Protein AF-A0A1S3QW51-F1 (afdb_monomer)

Mean predicted aligned error: 8.43 Å

Secondary structure (DSSP, 8-state):
--TTTS----B-S-HHHHHHHHHHHHHHHHHHHHHHHHHHHHHHH-HHHHHH-TTHHHHHHHHHHHHHHHHHHHHHHHHHHTTBSS-SSHHHHHHHHHHHHHHHHHHHHHHHHHHHHHHHHHH-TT-TTHHHHTHHHHHHHHHHHHHHHHHHHTS--GGGS---HHHHHHHHHHHHHHHHHHHHHHHHHHHHHHHHHHHS-GGGHHHHHHHHHHHHHHHHHHHHHHHHHHHHHHHHHHHHHHHHHHHHHHHHHHHHT-

Solvent-accessible surface area (backbone atoms only — not comparable to full-atom values): 13856 Å² total; per-residue (Å²): 120,72,69,67,69,76,64,71,80,47,55,42,90,52,49,72,61,34,41,50,51,21,51,53,35,52,52,48,40,68,57,47,49,62,54,43,50,52,54,50,47,41,58,75,75,33,64,66,54,58,75,72,39,85,61,42,65,48,54,49,53,30,42,53,33,50,52,56,33,49,70,41,31,62,59,52,23,52,25,22,69,72,35,23,72,52,54,86,53,51,67,59,31,43,50,46,53,43,35,48,50,43,23,54,48,45,41,46,51,35,54,37,51,54,40,47,43,54,30,36,44,69,74,38,70,90,48,63,49,64,60,53,80,39,40,70,59,52,54,50,49,51,51,66,51,44,54,67,65,36,53,55,59,53,60,36,47,64,87,66,30,63,82,52,76,68,44,56,51,51,40,52,52,51,52,50,51,60,49,51,55,40,49,54,50,36,49,52,34,34,54,53,45,48,55,51,54,75,73,54,71,83,88,66,46,67,71,51,48,52,53,42,53,51,39,45,50,52,41,51,52,49,47,67,68,46,47,60,57,51,51,53,49,53,52,53,50,54,51,54,53,51,53,50,51,53,51,51,54,53,51,53,50,56,65,72,77,105

Radius of gyration: 22.28 Å; Cα contacts (8 Å, |Δi|>4): 205; chains: 1; bounding box: 68×42×61 Å

Nearest PDB structures (foldseek):
  8jhn-assembly1_D  TM=8.154E-01  e=6.569E-07  Homo sapiens
  8j24-assembly1_D  TM=8.718E-01  e=1.233E-05  Homo sapiens
  8xzi-assembly1_R  TM=8.141E-01  e=9.406E-06  Homo sapiens
  6li1-assembly1_A  TM=7.208E-01  e=1.681E-02  Homo sapiens
  7vvj-assembly1_R  TM=5.528E-01  e=1.226E-02  Homo sapiens

Foldseek 3Di:
DVVVLVPPPQFAPPLVVLLVVLVVLVVCLVPVVVVLVVLVCCVPPPVVVPVPDLLVLLVNQLSVLSVLLSVLSNVSSVCSNVRGNADPPLVSRLSNQLSVQLNLQSNLLSLLLVLVLLLCVQQPVVPNCVSSVCVVVSNVVSCVVSNVLSVLLSVADSSSHDDDPVSVVSVLVSLCCSQVVSLVSLVVSLVSLVVSLVPDDDDPNPVSVVSNVSSVVSNVVSCVPRVVVNVVVVVVVVVVVVVVVVVVVVVVVVVVVD

pLDDT: mean 82.44, std 12.56, range [31.53, 96.5]

Structure (mmCIF, N/CA/C/O backbone):
data_AF-A0A1S3QW51-F1
#
_entry.id   AF-A0A1S3QW51-F1
#
loop_
_atom_site.group_PDB
_atom_site.id
_atom_site.type_symbol
_atom_site.label_atom_id
_atom_site.label_alt_id
_atom_site.label_comp_id
_atom_site.label_asym_id
_atom_site.label_entity_id
_atom_site.label_seq_id
_atom_site.pdbx_PDB_ins_code
_atom_site.Cartn_x
_atom_site.Cartn_y
_atom_site.Cartn_z
_atom_site.occupancy
_atom_site.B_iso_or_equiv
_atom_site.auth_seq_id
_atom_site.auth_comp_id
_atom_site.auth_asym_id
_atom_site.auth_atom_id
_atom_site.pdbx_PDB_model_num
ATOM 1 N N . MET A 1 1 ? 27.669 8.645 -21.386 1.00 39.50 1 MET A N 1
ATOM 2 C CA . MET A 1 1 ? 26.556 8.603 -20.408 1.00 39.50 1 MET A CA 1
ATOM 3 C C . MET A 1 1 ? 25.194 8.863 -21.060 1.00 39.50 1 MET A C 1
ATOM 5 O O . MET A 1 1 ? 24.226 8.280 -20.600 1.00 39.50 1 MET A O 1
ATOM 9 N N . GLU A 1 2 ? 25.096 9.651 -22.143 1.00 32.53 2 GLU A N 1
ATOM 10 C CA . GLU A 1 2 ? 23.866 9.732 -22.965 1.00 32.53 2 GLU A CA 1
ATOM 11 C C . GLU A 1 2 ? 23.660 8.529 -23.910 1.00 32.53 2 GLU A C 1
ATOM 13 O O . GLU A 1 2 ? 22.517 8.179 -24.190 1.00 32.53 2 GLU A O 1
ATOM 18 N N . GLU A 1 3 ? 24.724 7.840 -24.346 1.00 31.53 3 GLU A N 1
ATOM 19 C CA . GLU A 1 3 ? 24.602 6.664 -25.235 1.00 31.53 3 GLU A CA 1
ATOM 20 C C . GLU A 1 3 ? 24.039 5.404 -24.548 1.00 31.53 3 GLU A C 1
ATOM 22 O O . GLU A 1 3 ? 23.284 4.667 -25.178 1.00 31.53 3 GLU A O 1
ATOM 27 N N . ASP A 1 4 ? 24.295 5.184 -23.252 1.00 40.66 4 ASP A N 1
ATOM 28 C CA . ASP A 1 4 ? 23.730 4.033 -22.519 1.00 40.66 4 ASP A CA 1
ATOM 29 C C . ASP A 1 4 ? 22.236 4.202 -22.194 1.00 40.66 4 ASP A C 1
ATOM 31 O O . ASP A 1 4 ? 21.522 3.221 -21.994 1.00 40.66 4 ASP A O 1
ATOM 35 N N . LEU A 1 5 ? 21.729 5.442 -22.167 1.00 46.53 5 LEU A N 1
ATOM 36 C CA . LEU A 1 5 ? 20.320 5.721 -21.867 1.00 46.53 5 LEU A CA 1
ATOM 37 C C . LEU A 1 5 ? 19.408 5.586 -23.100 1.00 46.53 5 LEU A C 1
ATOM 39 O O . LEU A 1 5 ? 18.192 5.470 -22.950 1.00 46.53 5 LEU A O 1
ATOM 43 N N . LEU A 1 6 ? 19.984 5.606 -24.310 1.00 43.19 6 LEU A N 1
ATOM 44 C CA . LEU A 1 6 ? 19.258 5.446 -25.575 1.00 43.19 6 LEU A CA 1
ATOM 45 C C . LEU A 1 6 ? 19.096 3.967 -25.983 1.00 43.19 6 LEU A C 1
ATOM 47 O O . LEU A 1 6 ? 18.377 3.681 -26.938 1.00 43.19 6 LEU A O 1
ATOM 51 N N . ASN A 1 7 ? 19.735 3.035 -25.263 1.00 47.06 7 ASN A N 1
ATOM 52 C CA . ASN A 1 7 ? 19.804 1.615 -25.620 1.00 47.06 7 ASN A CA 1
ATOM 53 C C . ASN A 1 7 ? 19.248 0.659 -24.537 1.00 47.06 7 ASN A C 1
ATOM 55 O O . ASN A 1 7 ? 19.510 -0.543 -24.594 1.00 47.06 7 ASN A O 1
ATOM 59 N N . ASP A 1 8 ? 18.481 1.155 -23.550 1.00 64.75 8 ASP A N 1
ATOM 60 C CA . ASP A 1 8 ? 17.791 0.276 -22.588 1.00 64.75 8 ASP A CA 1
ATOM 61 C C . ASP A 1 8 ? 16.645 -0.469 -23.294 1.00 64.75 8 ASP A C 1
ATOM 63 O O . ASP A 1 8 ? 15.561 0.061 -23.532 1.00 64.75 8 ASP A O 1
ATOM 67 N N . ASN A 1 9 ? 16.926 -1.723 -23.640 1.00 66.75 9 ASN A N 1
ATOM 68 C CA . ASN A 1 9 ? 16.023 -2.701 -24.245 1.00 66.75 9 ASN A CA 1
ATOM 69 C C . ASN A 1 9 ? 14.865 -3.104 -23.306 1.00 66.75 9 ASN A C 1
ATOM 71 O O . ASN A 1 9 ? 13.939 -3.797 -23.708 1.00 66.75 9 ASN A O 1
ATOM 75 N N . CYS A 1 10 ? 14.876 -2.685 -22.035 1.00 74.69 10 CYS A N 1
ATOM 76 C CA . CYS A 1 10 ? 13.844 -3.050 -21.058 1.00 74.69 10 CYS A CA 1
ATOM 77 C C . CYS A 1 10 ? 13.753 -4.555 -20.770 1.00 74.69 10 CYS A C 1
ATOM 79 O O . CYS A 1 10 ? 12.792 -5.026 -20.152 1.00 74.69 10 CYS A O 1
ATOM 81 N N . THR A 1 11 ? 14.814 -5.279 -21.119 1.00 79.50 11 THR A N 1
ATOM 82 C CA . THR A 1 11 ? 15.024 -6.693 -20.827 1.00 79.50 11 THR A CA 1
ATOM 83 C C . THR A 1 11 ? 15.630 -6.907 -19.447 1.00 79.50 11 THR A C 1
ATOM 85 O O . THR A 1 11 ? 16.369 -6.082 -18.912 1.00 79.50 11 THR A O 1
ATOM 88 N N . ALA A 1 12 ? 15.309 -8.031 -18.827 1.00 78.94 12 ALA A N 1
ATOM 89 C CA . ALA A 1 12 ? 15.785 -8.423 -17.513 1.00 78.94 12 ALA A CA 1
ATOM 90 C C . ALA A 1 12 ? 17.252 -8.889 -17.558 1.00 78.94 12 ALA A C 1
ATOM 92 O O . ALA A 1 12 ? 17.533 -10.037 -17.887 1.00 78.94 12 ALA A O 1
ATOM 93 N N . ASP A 1 13 ? 18.182 -8.033 -17.125 1.00 79.31 13 ASP A N 1
ATOM 94 C CA . ASP A 1 13 ? 19.622 -8.361 -17.079 1.00 79.31 13 ASP A CA 1
ATOM 95 C C . ASP A 1 13 ? 19.944 -9.490 -16.083 1.00 79.31 13 ASP A C 1
ATOM 97 O O . ASP A 1 13 ? 20.969 -10.158 -16.185 1.00 79.31 13 ASP A O 1
ATOM 101 N N . ASN A 1 14 ? 19.062 -9.717 -15.101 1.00 85.69 14 ASN A N 1
ATOM 102 C CA . ASN A 1 14 ? 19.222 -10.732 -14.063 1.00 85.69 14 ASN A CA 1
ATOM 103 C C . ASN A 1 14 ? 18.017 -11.682 -14.039 1.00 85.69 14 ASN A C 1
ATOM 105 O O . ASN A 1 14 ? 17.148 -11.606 -13.168 1.00 85.69 14 ASN A O 1
ATOM 109 N N . LEU A 1 15 ? 17.953 -12.577 -15.025 1.00 86.94 15 LEU A N 1
ATOM 110 C CA . LEU A 1 15 ? 16.837 -13.510 -15.205 1.00 86.94 15 LEU A CA 1
ATOM 111 C C . LEU A 1 15 ? 16.486 -14.338 -13.945 1.00 86.94 15 LEU A C 1
ATOM 113 O O . LEU A 1 15 ? 15.292 -14.471 -13.657 1.00 86.94 15 LEU A O 1
ATOM 117 N N . PRO A 1 16 ? 17.445 -14.840 -13.134 1.00 91.62 16 PRO A N 1
ATOM 118 C CA . PRO A 1 16 ? 17.123 -15.523 -11.877 1.00 91.62 16 PRO A CA 1
ATOM 119 C C . PRO A 1 16 ? 16.345 -14.647 -10.884 1.00 91.62 16 PRO A C 1
ATOM 121 O O . PRO A 1 16 ? 15.401 -15.122 -10.253 1.00 91.62 16 PRO A O 1
ATOM 124 N N . LEU A 1 17 ? 16.693 -13.360 -10.774 1.00 90.44 17 LEU A N 1
ATOM 125 C CA . LEU A 1 17 ? 15.997 -12.410 -9.903 1.00 90.44 17 LEU A CA 1
ATOM 126 C C . LEU A 1 17 ? 14.557 -12.162 -10.373 1.00 90.44 17 LEU A C 1
ATOM 128 O O . LEU A 1 17 ? 13.628 -12.185 -9.567 1.00 90.44 17 LEU A O 1
ATOM 132 N N . TYR A 1 18 ? 14.356 -11.963 -11.676 1.00 89.38 18 TYR A N 1
ATOM 133 C CA . TYR A 1 18 ? 13.019 -11.754 -12.242 1.00 89.38 18 TYR A CA 1
ATOM 134 C C . TYR A 1 18 ? 12.162 -13.023 -12.178 1.00 89.38 18 TYR A C 1
ATOM 136 O O . TYR A 1 18 ? 10.971 -12.944 -11.886 1.00 89.38 18 TYR A O 1
ATOM 144 N N . THR A 1 19 ? 12.770 -14.202 -12.324 1.00 92.12 19 THR A N 1
ATOM 145 C CA . THR A 1 19 ? 12.095 -15.491 -12.103 1.00 92.12 19 THR A CA 1
ATOM 146 C C . THR A 1 19 ? 11.660 -15.649 -10.643 1.00 92.12 19 THR A C 1
ATOM 148 O O . THR A 1 19 ? 10.548 -16.110 -10.366 1.00 92.12 19 THR A O 1
ATOM 151 N N . PHE A 1 20 ? 12.493 -15.215 -9.690 1.00 93.50 20 PHE A N 1
ATOM 152 C CA . PHE A 1 20 ? 12.118 -15.157 -8.278 1.00 93.50 20 PHE A CA 1
ATOM 153 C C . PHE A 1 20 ? 10.937 -14.200 -8.046 1.00 93.50 20 PHE A C 1
ATOM 155 O O . PHE A 1 20 ? 9.960 -14.592 -7.409 1.00 93.50 20 PHE A O 1
ATOM 162 N N . TYR A 1 21 ? 10.960 -12.990 -8.617 1.00 91.19 21 TYR A N 1
ATOM 163 C CA . TYR A 1 21 ? 9.832 -12.054 -8.523 1.00 91.19 21 TYR A CA 1
ATOM 164 C C . TYR A 1 21 ? 8.545 -12.608 -9.141 1.00 91.19 21 TYR A C 1
ATOM 166 O O . TYR A 1 21 ? 7.485 -12.495 -8.527 1.00 91.19 21 TYR A O 1
ATOM 174 N N . ALA A 1 22 ? 8.627 -13.260 -10.303 1.00 94.31 22 ALA A N 1
ATOM 175 C CA . ALA A 1 22 ? 7.483 -13.921 -10.925 1.00 94.31 22 ALA A CA 1
ATOM 176 C C . ALA A 1 22 ? 6.902 -15.010 -10.013 1.00 94.31 22 ALA A C 1
ATOM 178 O O . ALA A 1 22 ? 5.690 -15.074 -9.815 1.00 94.31 22 ALA A O 1
ATOM 179 N N . SER A 1 23 ? 7.769 -15.820 -9.401 1.00 95.31 23 SER A N 1
ATOM 180 C CA . SER A 1 23 ? 7.368 -16.872 -8.461 1.00 95.31 23 SER A CA 1
ATOM 181 C C . SER A 1 23 ? 6.632 -16.291 -7.251 1.00 95.31 23 SER A C 1
ATOM 183 O O . SER A 1 23 ? 5.570 -16.789 -6.878 1.00 95.31 23 SER A O 1
ATOM 185 N N . VAL A 1 24 ? 7.144 -15.198 -6.674 1.00 94.44 24 VAL A N 1
ATOM 186 C CA . VAL A 1 24 ? 6.484 -14.484 -5.570 1.00 94.44 24 VAL A CA 1
ATOM 187 C C . VAL A 1 24 ? 5.112 -13.955 -5.996 1.00 94.44 24 VAL A C 1
ATOM 189 O O . VAL A 1 24 ? 4.142 -14.171 -5.275 1.00 94.44 24 VAL A O 1
ATOM 192 N N . MET A 1 25 ? 4.997 -13.337 -7.176 1.00 94.44 25 MET A N 1
ATOM 193 C CA . MET A 1 25 ? 3.719 -12.823 -7.689 1.00 94.44 25 MET A CA 1
ATOM 194 C C . MET A 1 25 ? 2.687 -13.930 -7.943 1.00 94.44 25 MET A C 1
ATOM 196 O O . MET A 1 25 ? 1.503 -13.735 -7.678 1.00 94.44 25 MET A O 1
ATOM 200 N N . ILE A 1 26 ? 3.114 -15.102 -8.425 1.00 96.38 26 ILE A N 1
ATOM 201 C CA . ILE A 1 26 ? 2.234 -16.267 -8.617 1.00 96.38 26 ILE A CA 1
ATOM 202 C C . ILE A 1 26 ? 1.735 -16.791 -7.264 1.00 96.38 26 ILE A C 1
ATOM 204 O O . ILE A 1 26 ? 0.543 -17.063 -7.100 1.00 96.38 26 ILE A O 1
ATOM 208 N N . VAL A 1 27 ? 2.622 -16.906 -6.272 1.00 96.38 27 VAL A N 1
ATOM 209 C CA . VAL A 1 27 ? 2.245 -17.314 -4.909 1.00 96.38 27 VAL A CA 1
ATOM 210 C C . VAL A 1 27 ? 1.286 -16.297 -4.286 1.00 96.38 27 VAL A C 1
ATOM 212 O O . VAL A 1 27 ? 0.254 -16.680 -3.741 1.00 96.38 27 VAL A O 1
ATOM 215 N N . GLU A 1 28 ? 1.568 -15.002 -4.416 1.00 94.12 28 GLU A N 1
ATOM 216 C CA . GLU A 1 28 ? 0.681 -13.940 -3.941 1.00 94.12 28 GLU A CA 1
ATOM 217 C C . GLU A 1 28 ? -0.697 -14.034 -4.601 1.00 94.12 28 GLU A C 1
ATOM 219 O O . GLU A 1 28 ? -1.705 -14.075 -3.901 1.00 94.12 28 GLU A O 1
ATOM 224 N N . PHE A 1 29 ? -0.755 -14.165 -5.927 1.00 96.19 29 PHE A N 1
ATOM 225 C CA . PHE A 1 29 ? -2.005 -14.320 -6.666 1.00 96.19 29 PHE A CA 1
ATOM 226 C C . PHE A 1 29 ? -2.820 -15.529 -6.182 1.00 96.19 29 PHE A C 1
ATOM 228 O O . PHE A 1 29 ? -4.001 -15.398 -5.854 1.00 96.19 29 PHE A O 1
ATOM 235 N N . THR A 1 30 ? -2.186 -16.700 -6.089 1.00 96.00 30 THR A N 1
ATOM 236 C CA . THR A 1 30 ? -2.855 -17.955 -5.702 1.00 96.00 30 THR A CA 1
ATOM 237 C C . THR A 1 30 ? -3.392 -17.929 -4.271 1.00 96.00 30 THR A C 1
ATOM 239 O O . THR A 1 30 ? -4.454 -18.495 -4.016 1.00 96.00 30 THR A O 1
ATOM 242 N N . LEU A 1 31 ? -2.712 -17.249 -3.344 1.00 95.81 31 LEU A N 1
ATOM 243 C CA . LEU A 1 31 ? -3.149 -17.131 -1.951 1.00 95.81 31 LEU A CA 1
ATOM 244 C C . LEU A 1 31 ? -4.153 -15.992 -1.743 1.00 95.81 31 LEU A C 1
ATOM 246 O O . LEU A 1 31 ? -5.149 -16.155 -1.034 1.00 95.81 31 LEU A O 1
ATOM 250 N N . ALA A 1 32 ? -3.911 -14.831 -2.346 1.00 95.44 32 ALA A N 1
ATOM 251 C CA . ALA A 1 32 ? -4.669 -13.620 -2.065 1.00 95.44 32 ALA A CA 1
ATOM 252 C C . ALA A 1 32 ? -6.001 -13.553 -2.819 1.00 95.44 32 ALA A C 1
ATOM 254 O O . ALA A 1 32 ? -6.948 -12.969 -2.287 1.00 95.44 32 ALA A O 1
ATOM 255 N N . VAL A 1 33 ? -6.123 -14.163 -4.005 1.00 96.31 33 VAL A N 1
ATOM 256 C CA . VAL A 1 33 ? -7.394 -14.190 -4.752 1.00 96.31 33 VAL A CA 1
ATOM 257 C C . VAL A 1 33 ? -8.491 -14.921 -3.969 1.00 96.31 33 VAL A C 1
ATOM 259 O O . VAL A 1 33 ? -9.531 -14.303 -3.726 1.00 96.31 33 VAL A O 1
ATOM 262 N N . PRO A 1 34 ? -8.300 -16.167 -3.486 1.00 96.50 34 PRO A N 1
ATOM 263 C CA . PRO A 1 34 ? -9.321 -16.848 -2.690 1.00 96.50 34 PRO A CA 1
ATOM 264 C C . PRO A 1 34 ? -9.698 -16.081 -1.420 1.00 96.50 34 PRO A C 1
ATOM 266 O O . PRO A 1 34 ? -10.878 -16.007 -1.074 1.00 96.50 34 PRO A O 1
ATOM 269 N N . LEU A 1 35 ? -8.717 -15.477 -0.739 1.00 95.00 35 LEU A N 1
ATOM 270 C CA . LEU A 1 35 ? -8.943 -14.706 0.486 1.00 95.00 35 LEU A CA 1
ATOM 271 C C . LEU A 1 35 ? -9.789 -13.455 0.219 1.00 95.00 35 LEU A C 1
ATOM 273 O O . LEU A 1 35 ? -10.821 -13.262 0.865 1.00 95.00 35 LEU A O 1
ATOM 277 N N . ASN A 1 36 ? -9.400 -12.635 -0.758 1.00 95.00 36 ASN A N 1
ATOM 278 C CA . ASN A 1 36 ? -10.116 -11.404 -1.090 1.00 95.00 36 ASN A CA 1
ATOM 279 C C . ASN A 1 36 ? -11.504 -11.683 -1.678 1.00 95.00 36 ASN A C 1
ATOM 281 O O . ASN A 1 36 ? -12.471 -11.028 -1.287 1.00 95.00 36 ASN A O 1
ATOM 285 N N . LEU A 1 37 ? -11.644 -12.701 -2.536 1.00 95.12 37 LEU A N 1
ATOM 286 C CA . LEU A 1 37 ? -12.948 -13.118 -3.057 1.00 95.12 37 LEU A CA 1
ATOM 287 C C . LEU A 1 37 ? -13.869 -13.645 -1.954 1.00 95.12 37 LEU A C 1
ATOM 289 O O . LEU A 1 37 ? -15.059 -13.345 -1.968 1.00 95.12 37 LEU A O 1
ATOM 293 N N . SER A 1 38 ? -13.337 -14.370 -0.966 1.00 93.94 38 SER A N 1
ATOM 294 C CA . SER A 1 38 ? -14.127 -14.835 0.182 1.00 93.94 38 SER A CA 1
ATOM 295 C C . SER A 1 38 ? -14.682 -13.665 0.997 1.00 93.94 38 SER A C 1
ATOM 297 O O . SER A 1 38 ? -15.845 -13.679 1.402 1.00 93.94 38 SER A O 1
ATOM 299 N N . VAL A 1 39 ? -13.878 -12.622 1.221 1.00 92.38 39 VAL A N 1
ATOM 300 C CA . VAL A 1 39 ? -14.335 -11.415 1.924 1.00 92.38 39 VAL A CA 1
ATOM 301 C C . VAL A 1 39 ? -15.345 -10.638 1.074 1.00 92.38 39 VAL A C 1
ATOM 303 O O . VAL A 1 39 ? -16.384 -10.228 1.594 1.00 92.38 39 VAL A O 1
ATOM 306 N N . LEU A 1 40 ? -15.101 -10.490 -0.231 1.00 92.88 40 LEU A N 1
ATOM 307 C CA . LEU A 1 40 ? -16.043 -9.859 -1.157 1.00 92.88 40 LEU A CA 1
ATOM 308 C C . LEU A 1 40 ? -17.388 -10.601 -1.192 1.00 92.88 40 LEU A C 1
ATOM 310 O O . LEU A 1 40 ? -18.443 -9.971 -1.134 1.00 92.88 40 LEU A O 1
ATOM 314 N N . TYR A 1 41 ? -17.364 -11.934 -1.209 1.00 92.25 41 TYR A N 1
ATOM 315 C CA . TYR A 1 41 ? -18.558 -12.772 -1.143 1.00 92.25 41 TYR A CA 1
ATOM 316 C C . TYR A 1 41 ? -19.383 -12.479 0.119 1.00 92.25 41 TYR A C 1
ATOM 318 O O . TYR A 1 41 ? -20.602 -12.331 0.043 1.00 92.25 41 TYR A O 1
ATOM 326 N N . LEU A 1 42 ? -18.738 -12.315 1.281 1.00 90.69 42 LEU A N 1
ATOM 327 C CA . LEU A 1 42 ? -19.436 -11.929 2.512 1.00 90.69 42 LEU A CA 1
ATOM 328 C C . LEU A 1 42 ? -20.093 -10.549 2.399 1.00 90.69 42 LEU A C 1
ATOM 330 O O . LEU A 1 42 ? -21.200 -10.372 2.902 1.00 90.69 42 LEU A O 1
ATOM 334 N N . PHE A 1 43 ? -19.458 -9.588 1.727 1.00 88.69 43 PHE A N 1
ATOM 335 C CA . PHE A 1 43 ? -20.068 -8.282 1.484 1.00 88.69 43 PHE A CA 1
ATOM 336 C C . PHE A 1 43 ? -21.269 -8.361 0.538 1.00 88.69 43 PHE A C 1
ATOM 338 O O . PHE A 1 43 ? -22.292 -7.741 0.813 1.00 88.69 43 PHE A O 1
ATOM 345 N N . ILE A 1 44 ? -21.174 -9.111 -0.557 1.00 87.81 44 ILE A N 1
ATOM 346 C CA . ILE A 1 44 ? -22.243 -9.169 -1.564 1.00 87.81 44 ILE A CA 1
ATOM 347 C C . ILE A 1 44 ? -23.440 -9.977 -1.048 1.00 87.81 44 ILE A C 1
ATOM 349 O O . ILE A 1 44 ? -24.580 -9.529 -1.149 1.00 87.81 44 ILE A O 1
ATOM 353 N N . PHE A 1 45 ? -23.192 -11.151 -0.462 1.00 86.62 45 PHE A N 1
ATOM 354 C CA . PHE A 1 45 ? -24.245 -12.125 -0.162 1.00 86.62 45 PHE A CA 1
ATOM 355 C C . PHE A 1 45 ? -24.707 -12.128 1.298 1.00 86.62 45 PHE A C 1
ATOM 357 O O . PHE A 1 45 ? -25.790 -12.630 1.591 1.00 86.62 45 PHE A O 1
ATOM 364 N N . LYS A 1 46 ? -23.942 -11.551 2.237 1.00 84.00 46 LYS A N 1
ATOM 365 C CA . LYS A 1 46 ? -24.382 -11.388 3.632 1.00 84.00 46 LYS A CA 1
ATOM 366 C C . LYS A 1 46 ? -24.589 -9.916 3.965 1.00 84.00 46 LYS A C 1
ATOM 368 O O . LYS A 1 46 ? -23.745 -9.282 4.585 1.00 84.00 46 LYS A O 1
ATOM 373 N N . LEU A 1 47 ? -25.772 -9.386 3.652 1.00 70.75 47 LEU A N 1
ATOM 374 C CA . LEU A 1 47 ? -26.169 -8.006 3.989 1.00 70.75 47 LEU A CA 1
ATOM 375 C C . LEU A 1 47 ? -26.094 -7.694 5.497 1.00 70.75 47 LEU A C 1
ATOM 377 O O . LEU A 1 47 ? -25.843 -6.556 5.894 1.00 70.75 47 LEU A O 1
ATOM 381 N N . GLU A 1 48 ? -26.247 -8.701 6.359 1.00 72.69 48 GLU A N 1
ATOM 382 C CA . GLU A 1 48 ? -26.011 -8.564 7.802 1.00 72.69 48 GLU A CA 1
ATOM 383 C C . GLU A 1 48 ? -24.563 -8.201 8.134 1.00 72.69 48 GLU A C 1
ATOM 385 O O . GLU A 1 48 ? -24.308 -7.522 9.132 1.00 72.69 48 GLU A O 1
ATOM 390 N N . PHE A 1 49 ? -23.610 -8.613 7.290 1.00 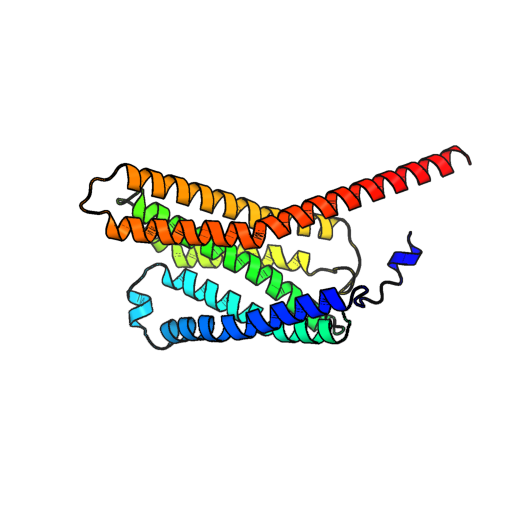70.62 49 PHE A N 1
ATOM 391 C CA . PHE A 1 49 ? -22.212 -8.249 7.440 1.00 70.62 49 PHE A CA 1
ATOM 392 C C . PHE A 1 49 ? -22.084 -6.733 7.435 1.00 70.62 49 PHE A C 1
ATOM 394 O O . PHE A 1 49 ? -21.559 -6.222 8.419 1.00 70.62 49 PHE A O 1
ATOM 401 N N . TRP A 1 50 ? -22.662 -6.038 6.440 1.00 72.06 50 TRP A N 1
ATOM 402 C CA . TRP A 1 50 ? -22.673 -4.571 6.324 1.00 72.06 50 TRP A CA 1
ATOM 403 C C . TRP A 1 50 ? -23.195 -3.877 7.582 1.00 72.06 50 TRP A C 1
ATOM 405 O O . TRP A 1 50 ? -22.578 -2.919 8.042 1.00 72.06 50 TRP A O 1
ATOM 415 N N . LYS A 1 51 ? -24.277 -4.394 8.176 1.00 62.75 51 LYS A N 1
ATOM 416 C CA . LYS A 1 51 ? -24.913 -3.809 9.368 1.00 62.75 51 LYS A CA 1
ATOM 417 C C . LYS A 1 51 ? -24.129 -4.040 10.666 1.00 62.75 51 LYS A C 1
ATOM 419 O O . LYS A 1 51 ? -24.308 -3.295 11.623 1.00 62.75 51 LYS A O 1
ATOM 424 N N . ARG A 1 52 ? -23.266 -5.061 10.723 1.00 62.47 52 ARG A N 1
ATOM 425 C CA . ARG A 1 52 ? -22.605 -5.503 11.964 1.00 62.47 52 ARG A CA 1
ATOM 426 C C . ARG A 1 52 ? -21.412 -4.647 12.384 1.00 62.47 52 ARG A C 1
ATOM 428 O O . ARG A 1 52 ? -21.085 -4.607 13.569 1.00 62.47 52 ARG A O 1
ATOM 435 N N . ASN A 1 53 ? -20.706 -4.031 11.440 1.00 67.25 53 ASN A N 1
ATOM 436 C CA . ASN A 1 53 ? -19.477 -3.299 11.734 1.00 67.25 53 ASN A CA 1
ATOM 437 C C . ASN A 1 53 ? -19.409 -2.024 10.901 1.00 67.25 53 ASN A C 1
ATOM 439 O O . ASN A 1 53 ? -19.527 -2.025 9.685 1.00 67.25 53 ASN A O 1
ATOM 443 N N . SER A 1 54 ? -19.162 -0.913 11.557 1.00 65.06 54 SER A N 1
ATOM 444 C CA . SER A 1 54 ? -19.137 0.393 10.915 1.00 65.06 54 SER A CA 1
ATOM 445 C C . SER A 1 54 ? -17.897 0.617 10.025 1.00 65.06 54 SER A C 1
ATOM 447 O O . SER A 1 54 ? -17.923 1.473 9.148 1.00 65.06 54 SER A O 1
ATOM 449 N N . ASN A 1 55 ? -16.854 -0.218 10.152 1.00 75.31 55 ASN A N 1
ATOM 450 C CA . ASN A 1 55 ? -15.641 -0.180 9.308 1.00 75.31 55 ASN A CA 1
ATOM 451 C C . ASN A 1 55 ? -15.767 -0.943 7.984 1.00 75.31 55 ASN A C 1
ATOM 453 O O . ASN A 1 55 ? -14.809 -1.025 7.216 1.00 75.31 55 ASN A O 1
ATOM 457 N N . ASN A 1 56 ? -16.934 -1.519 7.719 1.00 83.25 56 ASN A N 1
ATOM 458 C CA . ASN A 1 56 ? -17.181 -2.345 6.548 1.00 83.25 56 ASN A CA 1
ATOM 459 C C . ASN A 1 56 ? -16.984 -1.607 5.226 1.00 83.25 56 ASN A C 1
ATOM 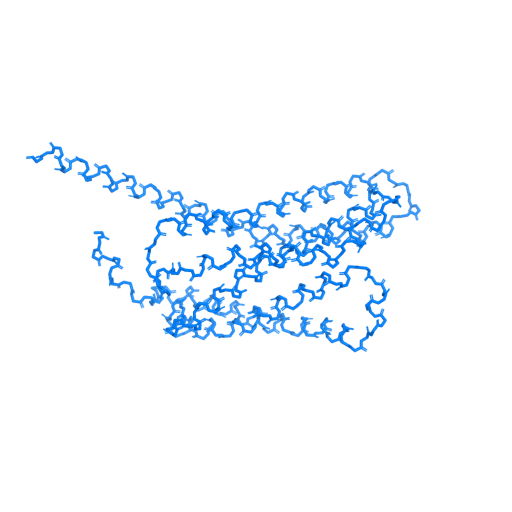461 O O . ASN A 1 56 ? -16.486 -2.212 4.285 1.00 83.25 56 ASN A O 1
ATOM 465 N N . LEU A 1 57 ? -17.291 -0.307 5.166 1.00 87.19 57 LEU A N 1
ATOM 466 C CA . LEU A 1 57 ? -17.060 0.488 3.960 1.00 87.19 57 LEU A CA 1
ATOM 467 C C . LEU A 1 57 ? -15.564 0.580 3.622 1.00 87.19 57 LEU A C 1
ATOM 469 O O . LEU A 1 57 ? -15.180 0.392 2.472 1.00 87.19 57 LEU A O 1
ATOM 473 N N . PHE A 1 58 ? -14.708 0.825 4.618 1.00 88.75 58 PHE A N 1
ATOM 474 C CA . PHE A 1 58 ? -13.258 0.897 4.408 1.00 88.75 58 PHE A CA 1
ATOM 475 C C . PHE A 1 58 ? -12.668 -0.467 4.050 1.00 88.75 58 PHE A C 1
ATOM 477 O O . PHE A 1 58 ? -11.826 -0.554 3.166 1.00 88.75 58 PHE A O 1
ATOM 484 N N . LEU A 1 59 ? -13.148 -1.535 4.695 1.00 89.75 59 LEU A N 1
ATOM 485 C CA . LEU A 1 59 ? -12.753 -2.907 4.369 1.00 89.75 59 LEU A CA 1
ATOM 486 C C . LEU A 1 59 ? -13.190 -3.314 2.957 1.00 89.75 59 LEU A C 1
ATOM 488 O O . LEU A 1 59 ? -12.439 -3.985 2.263 1.00 89.75 59 LEU A O 1
ATOM 492 N N . PHE A 1 60 ? -14.373 -2.891 2.513 1.00 90.75 60 PHE A N 1
ATOM 493 C CA . PHE A 1 60 ? -14.839 -3.138 1.152 1.00 90.75 60 PHE A CA 1
ATOM 494 C C . PHE A 1 60 ? -13.959 -2.425 0.118 1.00 90.75 60 PHE A C 1
ATOM 496 O O . PHE A 1 60 ? -13.531 -3.047 -0.849 1.00 90.75 60 PHE A O 1
ATOM 503 N N . ASN A 1 61 ? -13.640 -1.144 0.339 1.00 91.75 61 ASN A N 1
ATOM 504 C CA . ASN A 1 61 ? -12.747 -0.405 -0.558 1.00 91.75 61 ASN A CA 1
ATOM 505 C C . ASN A 1 61 ? -11.324 -0.988 -0.576 1.00 91.75 61 ASN A C 1
ATOM 507 O O . ASN A 1 61 ? -10.704 -1.018 -1.634 1.00 91.75 61 ASN A O 1
ATOM 511 N N . LEU A 1 62 ? -10.832 -1.481 0.567 1.00 92.19 62 LEU A N 1
ATOM 512 C CA . LEU A 1 62 ? -9.561 -2.200 0.665 1.00 92.19 62 LEU A CA 1
ATOM 513 C C . LEU A 1 62 ? -9.569 -3.467 -0.207 1.00 92.19 62 LEU A C 1
ATOM 515 O O . LEU A 1 62 ? -8.713 -3.614 -1.069 1.00 92.19 62 LEU A O 1
ATOM 519 N N . VAL A 1 63 ? -10.584 -4.326 -0.058 1.00 94.31 63 VAL A N 1
ATOM 520 C CA . VAL A 1 63 ? -10.723 -5.556 -0.862 1.00 94.31 63 VAL A CA 1
ATOM 521 C C . VAL A 1 63 ? -10.856 -5.245 -2.353 1.00 94.31 63 VAL A C 1
ATOM 523 O O . VAL A 1 63 ? -10.277 -5.940 -3.183 1.00 94.31 63 VAL A O 1
ATOM 526 N N . LEU A 1 64 ? -11.598 -4.194 -2.713 1.00 92.31 64 LEU A N 1
ATOM 527 C CA . LEU A 1 64 ? -11.719 -3.769 -4.105 1.00 92.31 64 LEU A CA 1
ATOM 528 C C . LEU A 1 64 ? -10.364 -3.328 -4.674 1.00 92.31 64 LEU A C 1
ATOM 530 O O . LEU A 1 64 ? -10.010 -3.741 -5.776 1.00 92.31 64 LEU A O 1
ATOM 534 N N . ALA A 1 65 ? -9.596 -2.532 -3.925 1.00 92.62 65 ALA A N 1
ATOM 535 C CA . ALA A 1 65 ? -8.253 -2.136 -4.328 1.00 92.62 65 ALA A CA 1
ATOM 536 C C . ALA A 1 65 ? -7.335 -3.356 -4.497 1.00 92.62 65 ALA A C 1
ATOM 538 O O . ALA A 1 65 ? -6.600 -3.429 -5.484 1.00 92.62 65 ALA A O 1
ATOM 539 N N . ASP A 1 66 ? -7.382 -4.317 -3.573 1.00 94.31 66 ASP A N 1
ATOM 540 C CA . ASP A 1 66 ? -6.563 -5.534 -3.612 1.00 94.31 66 ASP A CA 1
ATOM 541 C C . ASP A 1 66 ? -6.902 -6.399 -4.830 1.00 94.31 66 ASP A C 1
ATOM 543 O O . ASP A 1 66 ? -6.005 -6.812 -5.560 1.00 94.31 66 ASP A O 1
ATOM 547 N N . LEU A 1 67 ? -8.184 -6.589 -5.147 1.00 94.00 67 LEU A N 1
ATOM 548 C CA . LEU A 1 67 ? -8.601 -7.330 -6.343 1.00 94.00 67 LEU A CA 1
ATOM 549 C C . LEU A 1 67 ? -8.136 -6.675 -7.653 1.00 94.00 67 LEU A C 1
ATOM 551 O O . LEU A 1 67 ? -7.764 -7.389 -8.586 1.00 94.00 67 LEU A O 1
ATOM 555 N N . LEU A 1 68 ? -8.111 -5.339 -7.724 1.00 91.75 68 LEU A N 1
ATOM 556 C CA . LEU A 1 68 ? -7.586 -4.618 -8.890 1.00 91.75 68 LEU A CA 1
ATOM 557 C C . LEU A 1 68 ? -6.088 -4.892 -9.106 1.00 91.75 68 LEU A C 1
ATOM 559 O O . LEU A 1 68 ? -5.663 -5.111 -10.242 1.00 91.75 68 LEU A O 1
ATOM 563 N N . LEU A 1 69 ? -5.292 -4.938 -8.030 1.00 92.06 69 LEU A N 1
ATOM 564 C CA . LEU A 1 69 ? -3.876 -5.317 -8.110 1.00 92.06 69 LEU A CA 1
ATOM 565 C C . LEU A 1 69 ? -3.706 -6.792 -8.484 1.00 92.06 69 LEU A C 1
ATOM 567 O O . LEU A 1 69 ? -2.882 -7.112 -9.341 1.00 92.06 69 LEU A O 1
ATOM 571 N N . LEU A 1 70 ? -4.493 -7.685 -7.880 1.00 94.19 70 LEU A N 1
ATOM 572 C CA . LEU A 1 70 ? -4.409 -9.125 -8.133 1.00 94.19 70 LEU A CA 1
ATOM 573 C C . LEU A 1 70 ? -4.678 -9.471 -9.599 1.00 94.19 70 LEU A C 1
ATOM 575 O O . LEU A 1 70 ? -4.031 -10.367 -10.130 1.00 94.19 70 LEU A O 1
ATOM 579 N N . GLY A 1 71 ? -5.548 -8.726 -10.287 1.00 91.62 71 GLY A N 1
ATOM 580 C CA . GLY A 1 71 ? -5.730 -8.868 -11.736 1.00 91.62 71 GLY A CA 1
ATOM 581 C C . GLY A 1 71 ? -4.476 -8.538 -12.560 1.00 91.62 71 GLY A C 1
ATOM 582 O O . GLY A 1 71 ? -4.306 -9.069 -13.654 1.00 91.62 71 GLY A O 1
ATOM 583 N N . CYS A 1 72 ? -3.573 -7.703 -12.036 1.00 90.38 72 CYS A N 1
ATOM 584 C CA . CYS A 1 72 ? -2.343 -7.292 -12.717 1.00 90.38 72 CYS A CA 1
ATOM 585 C C . CYS A 1 72 ? -1.160 -8.243 -12.463 1.00 90.38 72 CYS A C 1
ATOM 587 O O . CYS A 1 72 ? -0.239 -8.301 -13.279 1.00 90.38 72 CYS A O 1
ATOM 589 N N . LEU A 1 73 ? -1.155 -8.994 -11.355 1.00 92.75 73 LEU A N 1
ATOM 590 C CA . LEU A 1 73 ? -0.032 -9.871 -10.994 1.00 92.75 73 LEU A CA 1
ATOM 591 C C . LEU A 1 73 ? 0.298 -10.943 -12.053 1.00 92.75 73 LEU A C 1
ATOM 593 O O . LEU A 1 73 ? 1.481 -11.088 -12.362 1.00 92.75 73 LEU A O 1
ATOM 597 N N . PRO A 1 74 ? -0.676 -11.648 -12.670 1.00 92.88 74 PRO A N 1
ATOM 598 C CA . PRO A 1 74 ? -0.380 -12.663 -13.684 1.00 92.88 74 PRO A CA 1
ATOM 599 C C . PRO A 1 74 ? 0.322 -12.090 -14.912 1.00 92.88 74 PRO A C 1
ATOM 601 O O . PRO A 1 74 ? 1.233 -12.709 -15.454 1.00 92.88 74 PRO A O 1
ATOM 604 N N . VAL A 1 75 ? -0.069 -10.884 -15.329 1.00 91.88 75 VAL A N 1
ATOM 605 C CA . VAL A 1 75 ? 0.547 -10.210 -16.475 1.00 91.88 75 VAL A CA 1
ATOM 606 C C . VAL A 1 75 ? 1.991 -9.815 -16.140 1.00 91.88 75 VAL A C 1
ATOM 608 O O . VAL A 1 75 ? 2.875 -9.989 -16.973 1.00 91.88 75 VAL A O 1
ATOM 611 N N . ASN A 1 76 ? 2.276 -9.355 -14.915 1.00 89.81 76 ASN A N 1
ATOM 612 C CA . ASN A 1 76 ? 3.652 -9.042 -14.501 1.00 89.81 76 ASN A CA 1
ATOM 613 C C . ASN A 1 76 ? 4.512 -10.306 -14.432 1.00 89.81 76 ASN A C 1
ATOM 615 O O . ASN A 1 76 ? 5.617 -10.324 -14.967 1.00 89.81 76 ASN A O 1
ATOM 619 N N . ALA A 1 77 ? 3.985 -11.374 -13.827 1.00 93.38 77 ALA A N 1
ATOM 620 C CA . ALA A 1 77 ? 4.671 -12.656 -13.747 1.00 93.38 77 ALA A CA 1
ATOM 621 C C . ALA A 1 77 ? 4.981 -13.218 -15.141 1.00 93.38 77 ALA A C 1
ATOM 623 O O . ALA A 1 77 ? 6.094 -13.680 -15.378 1.00 93.38 77 ALA A O 1
ATOM 624 N N . TYR A 1 78 ? 4.033 -13.123 -16.079 1.00 94.19 78 TYR A N 1
ATOM 625 C CA . TYR A 1 78 ? 4.242 -13.533 -17.465 1.00 94.19 78 TYR A CA 1
ATOM 626 C C . TYR A 1 78 ? 5.406 -12.778 -18.116 1.00 94.19 78 TYR A C 1
ATOM 628 O O . TYR A 1 78 ? 6.301 -13.418 -18.664 1.00 94.19 78 TYR A O 1
ATOM 636 N N . ASN A 1 79 ? 5.432 -11.444 -18.016 1.00 90.88 79 ASN A N 1
ATOM 637 C CA . ASN A 1 79 ? 6.507 -10.630 -18.596 1.00 90.88 79 ASN A CA 1
ATOM 638 C C . ASN A 1 79 ? 7.875 -10.988 -17.991 1.00 90.88 79 ASN A C 1
ATOM 640 O O . ASN A 1 79 ? 8.827 -11.240 -18.725 1.00 90.88 79 ASN A O 1
ATOM 644 N N . PHE A 1 80 ? 7.953 -11.122 -16.665 1.00 91.19 80 PHE A N 1
ATOM 645 C CA . PHE A 1 80 ? 9.191 -11.488 -15.972 1.00 91.19 80 PHE A CA 1
ATOM 646 C C . PHE A 1 80 ? 9.740 -12.857 -16.393 1.00 91.19 80 PHE A C 1
ATOM 648 O O . PHE A 1 80 ? 10.952 -13.011 -16.527 1.00 91.19 80 PHE A O 1
ATOM 655 N N . LEU A 1 81 ? 8.866 -13.841 -16.633 1.00 92.00 81 LEU A N 1
ATOM 656 C CA . LEU A 1 81 ? 9.267 -15.165 -17.125 1.00 92.00 81 LEU A CA 1
ATOM 657 C C . LEU A 1 81 ? 9.756 -15.142 -18.579 1.00 92.00 81 LEU A C 1
ATOM 659 O O . LEU A 1 81 ? 10.530 -16.011 -18.966 1.00 92.00 81 LEU A O 1
ATOM 663 N N . HIS A 1 82 ? 9.337 -14.149 -19.366 1.00 91.00 82 HIS A N 1
ATOM 664 C CA . HIS A 1 82 ? 9.796 -13.943 -20.743 1.00 91.00 82 HIS A CA 1
ATOM 665 C C . HIS A 1 82 ? 11.046 -13.060 -20.829 1.00 91.00 82 HIS A C 1
ATOM 667 O O . HIS A 1 82 ? 11.475 -12.716 -21.924 1.00 91.00 82 HIS A O 1
ATOM 673 N N . GLY A 1 83 ? 11.655 -12.716 -19.690 1.00 86.62 83 GLY A N 1
ATOM 674 C CA . GLY A 1 83 ? 12.847 -11.875 -19.659 1.00 86.62 83 GLY A CA 1
ATOM 675 C C . GLY A 1 83 ? 12.554 -10.393 -19.886 1.00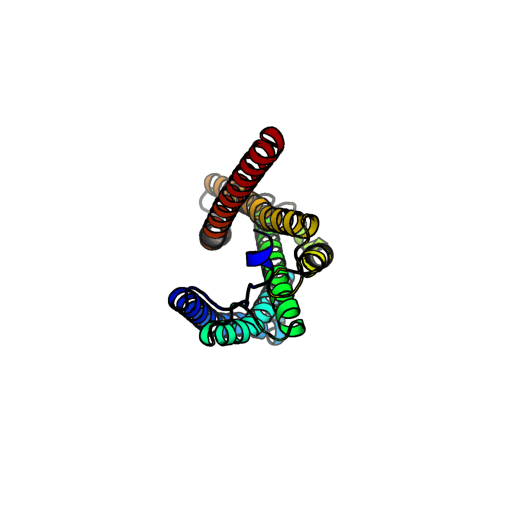 86.62 83 GLY A C 1
ATOM 676 O O . GLY A 1 83 ? 13.483 -9.630 -20.123 1.00 86.62 83 GLY A O 1
ATOM 677 N N . GLU A 1 84 ? 11.299 -9.966 -19.765 1.00 87.38 84 GLU A N 1
ATOM 678 C CA . GLU A 1 84 ? 10.892 -8.570 -19.909 1.00 87.38 84 GLU A CA 1
ATOM 679 C C . GLU A 1 84 ? 10.708 -7.929 -18.531 1.00 87.38 84 GLU A C 1
ATOM 681 O O . GLU A 1 84 ? 10.063 -8.501 -17.651 1.00 87.38 84 GLU A O 1
ATOM 686 N N . ARG A 1 85 ? 11.217 -6.708 -18.316 1.00 83.25 85 ARG A N 1
ATOM 687 C CA . ARG A 1 85 ? 11.028 -5.993 -17.032 1.00 83.25 85 ARG A CA 1
ATOM 688 C C . ARG A 1 85 ? 9.596 -5.491 -16.831 1.00 83.25 85 ARG A C 1
ATOM 690 O O . ARG A 1 85 ? 9.253 -5.005 -15.756 1.00 83.25 85 ARG A O 1
ATOM 697 N N . GLN A 1 86 ? 8.784 -5.512 -17.881 1.00 83.00 86 GLN A N 1
ATOM 698 C CA . GLN A 1 86 ? 7.461 -4.894 -17.948 1.00 83.00 86 GLN A CA 1
ATOM 699 C C . GLN A 1 86 ? 6.782 -5.269 -19.269 1.00 83.00 86 GLN A C 1
ATOM 701 O O . GLN A 1 86 ? 7.418 -5.775 -20.184 1.00 83.00 86 GLN A O 1
ATOM 706 N N . SER A 1 87 ? 5.484 -4.989 -19.384 1.00 83.62 87 SER A N 1
ATOM 707 C CA . SER A 1 87 ? 4.744 -5.215 -20.629 1.00 83.62 87 SER A CA 1
ATOM 708 C C . SER A 1 87 ? 5.270 -4.346 -21.775 1.00 83.62 87 SER A C 1
ATOM 710 O O . SER A 1 87 ? 5.326 -3.123 -21.637 1.00 83.62 87 SER A O 1
ATOM 712 N N . MET A 1 88 ? 5.530 -4.962 -22.932 1.00 75.81 88 MET A N 1
ATOM 713 C CA . MET A 1 88 ? 5.894 -4.245 -24.161 1.00 75.81 88 MET A CA 1
ATOM 714 C C . MET A 1 88 ? 4.746 -3.392 -24.724 1.00 75.81 88 MET A C 1
ATOM 716 O O . MET A 1 88 ? 4.989 -2.351 -25.333 1.00 75.81 88 MET A O 1
ATOM 720 N N . ASP A 1 89 ? 3.478 -3.775 -24.497 1.00 82.81 89 ASP A N 1
ATOM 721 C CA . ASP A 1 89 ? 2.355 -2.874 -24.795 1.00 82.81 89 ASP A CA 1
ATOM 722 C C . ASP A 1 89 ? 2.354 -1.733 -23.769 1.00 82.81 89 ASP A C 1
ATOM 724 O O . ASP A 1 89 ? 2.030 -1.921 -22.588 1.00 82.81 89 ASP A O 1
ATOM 728 N N . GLY A 1 90 ? 2.691 -0.530 -24.237 1.00 79.12 90 GLY A N 1
ATOM 729 C CA . GLY A 1 90 ? 2.767 0.668 -23.410 1.00 79.12 90 GLY A CA 1
ATOM 730 C C . GLY A 1 90 ? 1.448 1.052 -22.730 1.00 79.12 90 GLY A C 1
ATOM 731 O O . GLY A 1 90 ? 1.478 1.708 -21.688 1.00 79.12 90 GLY A O 1
ATOM 732 N N . ARG A 1 91 ? 0.281 0.647 -23.256 1.00 81.94 91 ARG A N 1
ATOM 733 C CA . ARG A 1 91 ? -1.014 0.863 -22.580 1.00 81.94 91 ARG A CA 1
ATOM 734 C C . ARG A 1 91 ? -1.159 -0.062 -21.382 1.00 81.94 91 ARG A C 1
ATOM 736 O O . ARG A 1 91 ? -1.527 0.401 -20.304 1.00 81.94 91 ARG A O 1
ATOM 743 N N . ILE A 1 92 ? -0.834 -1.340 -21.572 1.00 84.31 92 ILE A N 1
ATOM 744 C CA . ILE A 1 92 ? -0.879 -2.350 -20.514 1.00 84.31 92 ILE A CA 1
ATOM 745 C C . ILE A 1 92 ? 0.104 -1.963 -19.414 1.00 84.31 92 ILE A C 1
ATOM 747 O O . ILE A 1 92 ? -0.293 -1.877 -18.257 1.00 84.31 92 ILE A O 1
ATOM 751 N N . CYS A 1 93 ? 1.337 -1.594 -19.757 1.00 83.94 93 CYS A N 1
ATOM 752 C CA . CYS A 1 93 ? 2.301 -1.162 -18.753 1.00 83.94 93 CYS A CA 1
ATOM 753 C C . CYS A 1 93 ? 1.814 0.031 -17.914 1.00 83.94 93 CYS A C 1
ATOM 755 O O . CYS A 1 93 ? 1.851 -0.016 -16.683 1.00 83.94 93 CYS A O 1
ATOM 757 N N . LYS A 1 94 ? 1.312 1.094 -18.559 1.00 81.19 94 LYS A N 1
ATOM 758 C CA . LYS A 1 94 ? 0.788 2.273 -17.848 1.00 81.19 94 LYS A CA 1
ATOM 759 C C . LYS A 1 94 ? -0.385 1.911 -16.943 1.00 81.19 94 LYS A C 1
ATOM 761 O O . LYS A 1 94 ? -0.446 2.390 -15.816 1.00 81.19 94 LYS A O 1
ATOM 766 N N . ALA A 1 95 ? -1.291 1.051 -17.410 1.00 83.31 95 ALA A N 1
ATOM 767 C CA . ALA A 1 95 ? -2.408 0.570 -16.605 1.00 83.31 95 ALA A CA 1
ATOM 768 C C . ALA A 1 95 ? -1.930 -0.234 -15.385 1.00 83.31 95 ALA A C 1
ATOM 770 O O . ALA A 1 95 ? -2.431 -0.032 -14.283 1.00 83.31 95 ALA A O 1
ATOM 771 N N . MET A 1 96 ? -0.930 -1.098 -15.552 1.00 84.06 96 MET A N 1
ATOM 772 C CA . MET A 1 96 ? -0.383 -1.919 -14.469 1.00 84.06 96 MET A CA 1
ATOM 773 C C . MET A 1 96 ? 0.348 -1.087 -13.421 1.00 84.06 96 MET A C 1
ATOM 775 O O . MET A 1 96 ? 0.141 -1.286 -12.224 1.00 84.06 96 MET A O 1
ATOM 779 N N . LEU A 1 97 ? 1.159 -0.119 -13.855 1.00 80.81 97 LEU A N 1
ATOM 780 C CA . LEU A 1 97 ? 1.763 0.854 -12.952 1.00 80.81 97 LEU A CA 1
ATOM 781 C C . LEU A 1 97 ? 0.665 1.626 -12.216 1.00 80.81 97 LEU A C 1
ATOM 783 O O . LEU A 1 97 ? 0.709 1.733 -10.993 1.00 80.81 97 LEU A O 1
ATOM 787 N N . PHE A 1 98 ? -0.361 2.096 -12.924 1.00 84.12 98 PHE A N 1
ATOM 788 C CA . PHE A 1 98 ? -1.449 2.847 -12.309 1.00 84.12 98 PHE A CA 1
ATOM 789 C C . PHE A 1 98 ? -2.134 2.035 -11.212 1.00 84.12 98 PHE A C 1
ATOM 791 O O . PHE A 1 98 ? -2.236 2.507 -10.080 1.00 84.12 98 PHE A O 1
ATOM 798 N N . MET A 1 99 ? -2.508 0.791 -11.511 1.00 86.88 99 MET A N 1
ATOM 799 C CA . MET A 1 99 ? -3.133 -0.112 -10.547 1.00 86.88 99 MET A CA 1
ATOM 800 C C . MET A 1 99 ? -2.223 -0.409 -9.353 1.00 86.88 99 MET A C 1
ATOM 802 O O . MET A 1 99 ? -2.700 -0.406 -8.222 1.00 86.88 99 MET A O 1
ATOM 806 N N . LEU A 1 100 ? -0.916 -0.594 -9.564 1.00 85.88 100 LEU A N 1
ATOM 807 C CA . LEU A 1 100 ? 0.047 -0.827 -8.485 1.00 85.88 100 LEU A CA 1
ATOM 808 C C . LEU A 1 100 ? 0.141 0.364 -7.523 1.00 85.88 100 LEU A C 1
ATOM 810 O O . LEU A 1 100 ? 0.076 0.196 -6.305 1.00 85.88 100 LEU A O 1
ATOM 814 N N . PHE A 1 101 ? 0.300 1.576 -8.057 1.00 84.19 101 PHE A N 1
ATOM 815 C CA . PHE A 1 101 ? 0.407 2.784 -7.239 1.00 84.19 101 PHE A CA 1
ATOM 816 C C . PHE A 1 101 ? -0.919 3.113 -6.544 1.00 84.19 101 PHE A C 1
ATOM 818 O O . PHE A 1 101 ? -0.917 3.511 -5.375 1.00 84.19 101 PHE A O 1
ATOM 825 N N . LEU A 1 102 ? -2.037 2.922 -7.247 1.00 87.00 102 LEU A N 1
ATOM 826 C CA . LEU A 1 102 ? -3.375 3.135 -6.714 1.00 87.00 102 LEU A CA 1
ATOM 827 C C . LEU A 1 102 ? -3.679 2.154 -5.584 1.00 87.00 102 LEU A C 1
ATOM 829 O O . LEU A 1 102 ? -4.084 2.598 -4.513 1.00 87.00 102 LEU A O 1
ATOM 833 N N . ASN A 1 103 ? -3.428 0.856 -5.789 1.00 91.19 103 ASN A N 1
ATOM 834 C CA . ASN A 1 103 ? -3.585 -0.159 -4.754 1.00 91.19 103 ASN A CA 1
ATOM 835 C C . ASN A 1 103 ? -2.716 0.165 -3.539 1.00 91.19 103 ASN A C 1
ATOM 837 O O . ASN A 1 103 ? -3.248 0.273 -2.441 1.00 91.19 103 ASN A O 1
ATOM 841 N N . ARG A 1 104 ? -1.413 0.418 -3.727 1.00 88.88 104 ARG A N 1
ATOM 842 C CA . ARG A 1 104 ? -0.521 0.749 -2.610 1.00 88.88 104 ARG A CA 1
ATOM 843 C C . ARG A 1 104 ? -1.062 1.925 -1.800 1.00 88.88 104 ARG A C 1
ATOM 845 O O . ARG A 1 104 ? -1.163 1.839 -0.581 1.00 88.88 104 ARG A O 1
ATOM 852 N N . GLY A 1 105 ? -1.431 3.017 -2.465 1.00 89.69 105 GLY A N 1
ATOM 853 C CA . GLY A 1 105 ? -1.986 4.189 -1.793 1.00 89.69 105 GLY A CA 1
ATOM 854 C C . GLY A 1 105 ? -3.312 3.899 -1.082 1.00 89.69 105 GLY A C 1
ATOM 855 O O . GLY A 1 105 ? -3.490 4.291 0.073 1.00 89.69 105 GLY A O 1
ATOM 856 N N . ALA A 1 106 ? -4.227 3.191 -1.749 1.00 91.50 106 ALA A N 1
ATOM 857 C CA . ALA A 1 106 ? -5.553 2.869 -1.233 1.00 91.50 106 ALA A CA 1
ATOM 858 C C . ALA A 1 106 ? -5.463 1.929 -0.034 1.00 91.50 106 ALA A C 1
ATOM 860 O O . ALA A 1 106 ? -5.993 2.247 1.032 1.00 91.50 106 ALA A O 1
ATOM 861 N N . SER A 1 107 ? -4.742 0.818 -0.167 1.00 92.19 107 SER A N 1
ATOM 862 C CA . SER A 1 107 ? -4.632 -0.192 0.877 1.00 92.19 107 SER A CA 1
ATOM 863 C C . SER A 1 107 ? -3.989 0.381 2.135 1.00 92.19 107 SER A C 1
ATOM 865 O O . SER A 1 107 ? -4.525 0.227 3.235 1.00 92.19 107 SER A O 1
ATOM 867 N N . ILE A 1 108 ? -2.917 1.162 1.985 1.00 91.75 108 ILE A N 1
ATOM 868 C CA . ILE A 1 108 ? -2.289 1.848 3.114 1.00 91.75 108 ILE A CA 1
ATOM 869 C C . ILE A 1 108 ? -3.239 2.886 3.741 1.00 91.75 108 ILE A C 1
ATOM 871 O O . ILE A 1 108 ? -3.389 2.929 4.967 1.00 91.75 108 ILE A O 1
ATOM 875 N N . GLY A 1 109 ? -3.899 3.714 2.926 1.00 90.88 109 GLY A N 1
ATOM 876 C CA . GLY A 1 109 ? -4.825 4.744 3.401 1.00 90.88 109 GLY A CA 1
ATOM 877 C C . GLY A 1 109 ? -6.003 4.160 4.185 1.00 90.88 109 GLY A C 1
ATOM 878 O O . GLY A 1 109 ? -6.302 4.611 5.295 1.00 90.88 109 GLY A O 1
ATOM 879 N N . PHE A 1 110 ? -6.637 3.107 3.662 1.00 92.12 110 PHE A N 1
ATOM 880 C CA . PHE A 1 110 ? -7.742 2.429 4.336 1.00 92.12 110 PHE A CA 1
ATOM 881 C C . PHE A 1 110 ? -7.290 1.718 5.615 1.00 92.12 110 PHE A C 1
ATOM 883 O O . PHE A 1 110 ? -7.977 1.831 6.632 1.00 92.12 110 PHE A O 1
ATOM 890 N N . LEU A 1 111 ? -6.120 1.067 5.631 1.00 90.31 111 LEU A N 1
ATOM 891 C CA . LEU A 1 111 ? -5.559 0.470 6.852 1.00 90.31 111 LEU A CA 1
ATOM 892 C C . LEU A 1 111 ? -5.276 1.517 7.941 1.00 90.31 111 LEU A C 1
ATOM 894 O O . LEU A 1 111 ? -5.555 1.273 9.123 1.00 90.31 111 LEU A O 1
ATOM 898 N N . ALA A 1 112 ? -4.772 2.694 7.562 1.00 91.50 112 ALA A N 1
ATOM 899 C CA . ALA A 1 112 ? -4.539 3.797 8.490 1.00 91.50 112 ALA A CA 1
ATOM 900 C C . ALA A 1 112 ? -5.855 4.318 9.085 1.00 91.50 112 ALA A C 1
ATOM 902 O O . ALA A 1 112 ? -5.961 4.471 10.304 1.00 91.50 112 ALA A O 1
ATOM 903 N N . VAL A 1 113 ? -6.888 4.519 8.259 1.00 90.12 113 VAL A N 1
ATOM 904 C CA . VAL A 1 113 ? -8.210 4.963 8.730 1.00 90.12 113 VAL A CA 1
ATOM 905 C C . 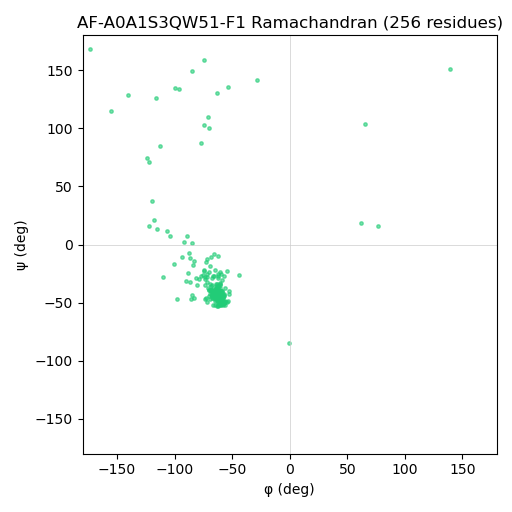VAL A 1 113 ? -8.885 3.915 9.610 1.00 90.12 113 VAL A C 1
ATOM 907 O O . VAL A 1 113 ? -9.425 4.268 10.656 1.00 90.12 113 VAL A O 1
ATOM 910 N N . ILE A 1 114 ? -8.810 2.630 9.255 1.00 89.06 114 ILE A N 1
ATOM 911 C CA . ILE A 1 114 ? -9.321 1.538 10.096 1.00 89.06 114 ILE A CA 1
ATOM 912 C C . ILE A 1 114 ? -8.620 1.549 11.461 1.00 89.06 114 ILE A C 1
ATOM 914 O O . ILE A 1 114 ? -9.275 1.412 12.495 1.00 89.06 114 ILE A O 1
ATOM 918 N N . SER A 1 115 ? -7.304 1.752 11.491 1.00 89.50 115 SER A N 1
ATOM 919 C CA . SER A 1 115 ? -6.541 1.822 12.742 1.00 89.50 115 SER A CA 1
ATOM 920 C C . SER A 1 115 ? -6.890 3.059 13.574 1.00 89.50 115 SER A C 1
ATOM 922 O O . SER A 1 115 ? -7.012 2.955 14.797 1.00 89.50 115 SER A O 1
ATOM 924 N N . LEU A 1 116 ? -7.126 4.205 12.927 1.00 89.06 116 LEU A N 1
ATOM 925 C CA . LEU A 1 116 ? -7.597 5.432 13.575 1.00 89.06 116 LEU A CA 1
ATOM 926 C C . LEU A 1 116 ? -9.002 5.270 14.158 1.00 89.06 116 LEU A C 1
ATOM 928 O O . LEU A 1 116 ? -9.229 5.651 15.305 1.00 89.06 116 LEU A O 1
ATOM 932 N N . ASP A 1 117 ? -9.933 4.667 13.418 1.00 85.94 117 ASP A N 1
ATOM 933 C CA . ASP A 1 117 ? -11.265 4.346 13.933 1.00 85.94 117 ASP A CA 1
ATOM 934 C C . ASP A 1 117 ? -11.162 3.482 15.197 1.00 85.94 117 ASP A C 1
ATOM 936 O O . ASP A 1 117 ? -11.750 3.798 16.237 1.00 85.94 117 ASP A O 1
ATOM 940 N N . ARG A 1 118 ? -10.347 2.419 15.146 1.00 86.38 118 ARG A N 1
ATOM 941 C CA . ARG A 1 118 ? -10.114 1.554 16.310 1.00 86.38 118 ARG A CA 1
ATOM 942 C C . ARG A 1 118 ? -9.495 2.325 17.470 1.00 86.38 118 ARG A C 1
ATOM 944 O O . ARG A 1 118 ? -9.905 2.113 18.611 1.00 86.38 118 ARG A O 1
ATOM 951 N N . TYR A 1 119 ? -8.568 3.240 17.198 1.00 86.38 119 TYR A N 1
ATOM 952 C CA . TYR A 1 119 ? -7.990 4.126 18.202 1.00 86.38 119 TYR A CA 1
ATOM 953 C C . TYR A 1 119 ? -9.045 5.000 18.886 1.00 86.38 119 TYR A C 1
ATOM 955 O O . TYR A 1 119 ? -9.120 4.991 20.117 1.00 86.38 119 TYR A O 1
ATOM 963 N N . PHE A 1 120 ? -9.888 5.708 18.131 1.00 83.81 120 PHE A N 1
ATOM 964 C CA . PHE A 1 120 ? -10.924 6.567 18.711 1.00 83.81 120 PHE A CA 1
ATOM 965 C C . PHE A 1 120 ? -11.942 5.764 19.520 1.00 83.81 120 PHE A C 1
ATOM 967 O O . PHE A 1 120 ? -12.232 6.127 20.659 1.00 83.81 120 PHE A O 1
ATOM 974 N N . ASN A 1 121 ? -12.384 4.619 18.999 1.00 81.50 121 ASN A N 1
ATOM 975 C CA . ASN A 1 121 ? -13.313 3.726 19.688 1.00 81.50 121 ASN A CA 1
ATOM 976 C C . ASN A 1 121 ? -12.779 3.191 21.027 1.00 81.50 121 ASN A C 1
ATOM 978 O O . ASN A 1 121 ? -13.535 3.012 21.984 1.00 81.50 121 ASN A O 1
ATOM 982 N N . VAL A 1 122 ? -11.472 2.941 21.107 1.00 81.38 122 VAL A N 1
ATOM 983 C CA . VAL A 1 122 ? -10.811 2.394 22.298 1.00 81.38 122 VAL A CA 1
ATOM 984 C C . VAL A 1 122 ? -10.417 3.475 23.306 1.00 81.38 122 VAL A C 1
ATOM 986 O O . VAL A 1 122 ? -10.602 3.310 24.518 1.00 81.38 122 VAL A O 1
ATOM 989 N N . VAL A 1 123 ? -9.801 4.555 22.828 1.00 82.06 123 VAL A N 1
ATOM 990 C CA . VAL A 1 123 ? -9.162 5.566 23.679 1.00 82.06 123 VAL A CA 1
ATOM 991 C C . VAL A 1 123 ? -10.145 6.671 24.060 1.00 82.06 123 VAL A C 1
ATOM 993 O O . VAL A 1 123 ? -10.079 7.159 25.189 1.00 82.06 123 VAL A O 1
ATOM 996 N N . HIS A 1 124 ? -11.106 6.990 23.187 1.00 79.56 124 HIS A N 1
ATOM 997 C CA . HIS A 1 124 ? -12.090 8.059 23.366 1.00 79.56 124 HIS A CA 1
ATOM 998 C C . HIS A 1 124 ? -13.534 7.521 23.307 1.00 79.56 124 HIS A C 1
ATOM 1000 O O . HIS A 1 124 ? -14.273 7.815 22.368 1.00 79.56 124 HIS A O 1
ATOM 1006 N N . PRO A 1 125 ? -13.991 6.767 24.327 1.00 67.75 125 PRO A N 1
ATOM 1007 C CA . PRO A 1 125 ? -15.299 6.105 24.318 1.00 67.75 125 PRO A CA 1
ATOM 1008 C C . PRO A 1 125 ? -16.523 7.042 24.241 1.00 67.75 125 PRO A C 1
ATOM 1010 O O . PRO A 1 125 ? -17.623 6.537 24.030 1.00 67.75 125 PRO A O 1
ATOM 1013 N N . GLY A 1 126 ? -16.354 8.363 24.394 1.00 65.19 126 GLY A N 1
ATOM 1014 C CA . GLY A 1 126 ? -17.400 9.372 24.161 1.00 65.19 126 GLY A CA 1
ATOM 1015 C C . GLY A 1 126 ? -17.569 9.798 22.692 1.00 65.19 126 GLY A C 1
ATOM 1016 O O . GLY A 1 126 ? -18.592 10.374 22.350 1.00 65.19 126 GLY A O 1
ATOM 1017 N N . ASN A 1 127 ? -16.612 9.462 21.815 1.00 64.44 127 ASN A N 1
ATOM 1018 C CA . ASN A 1 127 ? -16.582 9.835 20.392 1.00 64.44 127 ASN A CA 1
ATOM 1019 C C . ASN A 1 127 ? -16.577 8.599 19.471 1.00 64.44 127 ASN A C 1
ATOM 1021 O O . ASN A 1 127 ? -15.896 8.590 18.444 1.00 64.44 127 ASN A O 1
ATOM 1025 N N . LYS A 1 128 ? -17.320 7.545 19.840 1.00 62.03 128 LYS A N 1
ATOM 1026 C CA . LYS A 1 128 ? -17.323 6.238 19.147 1.00 62.03 128 LYS A CA 1
ATOM 1027 C C . LYS A 1 128 ? -17.627 6.311 17.643 1.00 62.03 128 LYS A C 1
ATOM 1029 O O . LYS A 1 128 ? -17.160 5.470 16.889 1.00 62.03 128 LYS A O 1
ATOM 1034 N N . ASP A 1 129 ? -18.294 7.371 17.187 1.00 64.75 129 ASP A N 1
ATOM 1035 C CA . ASP A 1 129 ? -18.725 7.492 15.791 1.00 64.75 129 ASP A CA 1
ATOM 1036 C C . ASP A 1 129 ? -18.064 8.634 15.010 1.00 64.75 129 ASP A C 1
ATOM 1038 O O . ASP A 1 129 ? -18.538 8.988 13.933 1.00 64.75 129 ASP A O 1
ATOM 1042 N N . PHE A 1 130 ? -16.983 9.244 15.513 1.00 67.62 130 PHE A N 1
ATOM 1043 C CA . PHE A 1 130 ? -16.380 10.405 14.841 1.00 67.62 130 PHE A CA 1
ATOM 1044 C C . PHE A 1 130 ? -15.888 10.084 13.419 1.00 67.62 130 PHE A C 1
ATOM 1046 O O . PHE A 1 130 ? -16.216 10.800 12.471 1.00 67.62 130 PHE A O 1
ATOM 1053 N N . VAL A 1 131 ? -15.139 8.988 13.262 1.00 70.00 131 VAL A N 1
ATOM 1054 C CA . VAL A 1 131 ? -14.641 8.524 11.953 1.00 70.00 131 VAL A CA 1
ATOM 1055 C C . VAL A 1 131 ? -15.782 7.918 11.128 1.00 70.00 131 VAL A C 1
ATOM 1057 O O . VAL A 1 131 ? -15.854 8.110 9.917 1.00 70.00 131 VAL A O 1
ATOM 1060 N N . L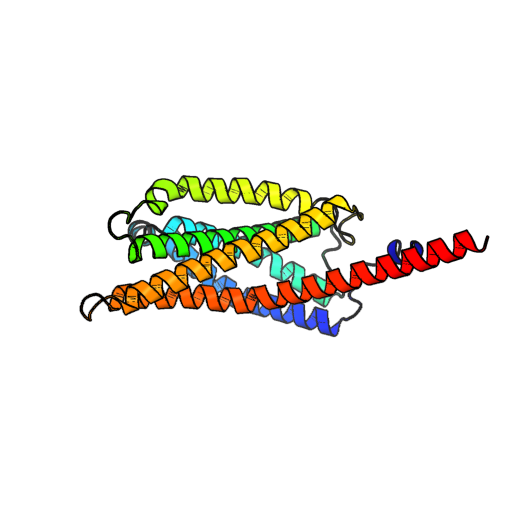EU A 1 132 ? -16.728 7.256 11.795 1.00 67.12 132 LEU A N 1
ATOM 1061 C CA . LEU A 1 132 ? -17.836 6.526 11.179 1.00 67.12 132 LEU A CA 1
ATOM 1062 C C . LEU A 1 132 ? -18.869 7.444 10.524 1.00 67.12 132 LEU A C 1
ATOM 1064 O O . LEU A 1 132 ? -19.245 7.218 9.376 1.00 67.12 132 LEU A O 1
ATOM 1068 N N . LYS A 1 133 ? -19.268 8.531 11.199 1.00 66.88 133 LYS A N 1
ATOM 1069 C CA . LYS A 1 133 ? -20.186 9.545 10.645 1.00 66.88 133 LYS A CA 1
ATOM 1070 C C . LYS A 1 133 ? -19.637 10.200 9.379 1.00 66.88 133 LYS A C 1
ATOM 1072 O O . LYS A 1 133 ? -20.400 10.680 8.551 1.00 66.88 133 LYS A O 1
ATOM 1077 N N . LYS A 1 134 ? -18.312 10.213 9.231 1.00 74.69 134 LYS A N 1
ATOM 1078 C CA . LYS A 1 134 ? -17.611 10.770 8.073 1.00 74.69 134 LYS A CA 1
ATOM 1079 C C . LYS A 1 134 ? -17.088 9.692 7.122 1.00 74.69 134 LYS A C 1
ATOM 1081 O O . LYS A 1 134 ? -16.393 10.038 6.177 1.00 74.69 134 LYS A O 1
ATOM 1086 N N . SER A 1 135 ? -17.425 8.416 7.324 1.00 78.31 135 SER A N 1
ATOM 1087 C CA . SER A 1 135 ? -16.880 7.292 6.554 1.00 78.31 135 SER A CA 1
ATOM 1088 C C . SER A 1 135 ? -17.011 7.434 5.028 1.00 78.31 135 SER A C 1
ATOM 1090 O O . SER A 1 135 ? -15.980 7.313 4.359 1.00 78.31 135 SER A O 1
ATOM 1092 N N . PRO A 1 136 ? -18.185 7.775 4.449 1.00 81.31 136 PRO A N 1
ATOM 1093 C CA . PRO A 1 136 ? -18.287 7.977 3.003 1.00 81.31 136 PRO A CA 1
ATOM 1094 C C . PRO A 1 136 ? -17.445 9.166 2.529 1.00 81.31 136 PRO A C 1
ATOM 1096 O O . PRO A 1 136 ? -16.722 9.045 1.545 1.00 81.31 136 PRO A O 1
ATOM 1099 N N . HIS A 1 137 ? -17.449 10.281 3.267 1.00 84.94 137 HIS A N 1
ATOM 1100 C CA . HIS A 1 137 ? -16.628 11.447 2.935 1.00 84.94 137 HIS A CA 1
ATOM 1101 C C . HIS A 1 137 ? -15.129 11.133 2.984 1.00 84.94 137 HIS A C 1
ATOM 1103 O O . HIS A 1 137 ? -14.407 11.502 2.069 1.00 84.94 137 HIS A O 1
ATOM 1109 N N . ILE A 1 138 ? -14.657 10.415 4.008 1.00 85.19 138 ILE A N 1
ATOM 1110 C CA . ILE A 1 138 ? -13.251 10.012 4.146 1.00 85.19 138 ILE A CA 1
ATOM 1111 C C . ILE A 1 138 ? -12.847 9.083 3.000 1.00 85.19 138 ILE A C 1
ATOM 1113 O O . ILE A 1 138 ? -11.785 9.275 2.419 1.00 85.19 138 ILE A O 1
ATOM 1117 N N . SER A 1 139 ? -13.694 8.117 2.635 1.00 85.69 139 SER A N 1
ATOM 1118 C CA . SER A 1 139 ? -13.430 7.227 1.501 1.00 85.69 139 SER A CA 1
ATOM 1119 C C . SER A 1 139 ? -13.326 8.002 0.188 1.00 85.69 139 SER A C 1
ATOM 1121 O O . SER A 1 139 ? -12.392 7.788 -0.578 1.00 85.69 139 SER A O 1
ATOM 1123 N N . VAL A 1 140 ? -14.250 8.936 -0.056 1.00 86.69 140 VAL A N 1
ATOM 1124 C CA . VAL A 1 140 ? -14.222 9.804 -1.242 1.00 86.69 140 VAL A CA 1
ATOM 1125 C C . VAL A 1 140 ? -12.970 10.680 -1.247 1.00 86.69 140 VAL A C 1
ATOM 1127 O O . VAL A 1 140 ? -12.304 10.757 -2.270 1.00 86.69 140 VAL A O 1
ATOM 1130 N N . ILE A 1 141 ? -12.594 11.280 -0.114 1.00 87.94 141 ILE A N 1
ATOM 1131 C CA . ILE A 1 141 ? -11.369 12.085 0.009 1.00 87.94 141 ILE A CA 1
ATOM 1132 C C . ILE A 1 141 ? -10.128 11.240 -0.285 1.00 87.94 141 ILE A C 1
ATOM 1134 O O . ILE A 1 141 ? -9.261 11.695 -1.021 1.00 87.94 141 ILE A O 1
ATOM 1138 N N . ILE A 1 142 ? -10.042 10.013 0.242 1.00 87.50 142 ILE A N 1
ATOM 1139 C CA . ILE A 1 142 ? -8.923 9.104 -0.041 1.00 87.50 142 ILE A CA 1
ATOM 1140 C C . ILE A 1 142 ? -8.803 8.881 -1.549 1.00 87.50 142 ILE A C 1
ATOM 1142 O O . ILE A 1 142 ? -7.733 9.103 -2.104 1.00 87.50 142 ILE A O 1
ATOM 1146 N N . TRP A 1 143 ? -9.891 8.530 -2.233 1.00 88.75 143 TRP A N 1
ATOM 1147 C CA . TRP A 1 143 ? -9.865 8.345 -3.686 1.00 88.75 143 TRP A CA 1
ATOM 1148 C C . TRP A 1 143 ? -9.523 9.634 -4.445 1.00 88.75 143 TRP A C 1
ATOM 1150 O O . TRP A 1 143 ? -8.685 9.605 -5.345 1.00 88.75 143 TRP A O 1
ATOM 1160 N N . LEU A 1 144 ? -10.111 10.768 -4.058 1.00 86.94 144 LEU A N 1
ATOM 1161 C CA . LEU A 1 144 ? -9.858 12.072 -4.678 1.00 86.94 144 LEU A CA 1
ATOM 1162 C C . LEU A 1 144 ? -8.428 12.573 -4.476 1.00 86.94 144 LEU A C 1
ATOM 1164 O O . LEU A 1 144 ? -7.951 13.341 -5.298 1.00 86.94 144 LEU A O 1
ATOM 1168 N N . VAL A 1 145 ? -7.750 12.168 -3.404 1.00 85.19 145 VAL A N 1
ATOM 1169 C CA . VAL A 1 145 ? -6.333 12.476 -3.180 1.00 85.19 145 VAL A CA 1
ATOM 1170 C C . VAL A 1 145 ? -5.461 11.479 -3.942 1.00 85.19 145 VAL A C 1
ATOM 1172 O O . VAL A 1 145 ? -4.533 11.869 -4.642 1.00 85.19 145 VAL A O 1
ATOM 1175 N N . LEU A 1 146 ? -5.764 10.184 -3.873 1.00 85.06 146 LEU A N 1
ATOM 1176 C CA . LEU A 1 146 ? -4.929 9.148 -4.477 1.00 85.06 146 LEU A CA 1
ATOM 1177 C C . LEU A 1 146 ? -4.922 9.182 -6.004 1.00 85.06 146 LEU A C 1
ATOM 1179 O O . LEU A 1 146 ? -3.861 8.986 -6.596 1.00 85.06 146 LEU A O 1
ATOM 1183 N N . LEU A 1 147 ? -6.059 9.443 -6.652 1.00 83.69 147 LEU A N 1
ATOM 1184 C CA . LEU A 1 147 ? -6.140 9.458 -8.115 1.00 83.69 147 LEU A CA 1
ATOM 1185 C C . LEU A 1 147 ? -5.227 10.548 -8.723 1.00 83.69 147 LEU A C 1
ATOM 1187 O O . LEU A 1 147 ? -4.354 10.200 -9.517 1.00 83.69 147 LEU A O 1
ATOM 1191 N N . PRO A 1 148 ? -5.288 11.832 -8.316 1.00 80.12 148 PRO A N 1
ATOM 1192 C CA . PRO A 1 148 ? -4.365 12.858 -8.800 1.00 80.12 148 PRO A CA 1
ATOM 1193 C C . PRO A 1 148 ? -2.915 12.658 -8.369 1.00 80.12 148 PRO A C 1
ATOM 1195 O O . PRO A 1 148 ? -2.034 13.113 -9.081 1.00 80.12 148 PRO A O 1
ATOM 1198 N N . LEU A 1 149 ? -2.635 12.004 -7.235 1.00 73.88 149 LEU A N 1
ATOM 1199 C CA . LEU A 1 149 ? -1.249 11.699 -6.852 1.00 73.88 149 LEU A CA 1
ATOM 1200 C C . LEU A 1 149 ? -0.644 10.577 -7.706 1.00 73.88 149 LEU A C 1
ATOM 1202 O O . LEU A 1 149 ? 0.566 10.551 -7.920 1.00 73.88 149 LEU A O 1
ATOM 1206 N N . THR A 1 150 ? -1.466 9.648 -8.195 1.00 73.50 150 THR A N 1
ATOM 1207 C CA . THR A 1 150 ? -1.004 8.507 -8.997 1.00 73.50 150 THR A CA 1
ATOM 1208 C C . THR A 1 150 ? -0.906 8.832 -10.484 1.00 73.50 150 THR A C 1
ATOM 1210 O O . THR A 1 150 ? 0.022 8.357 -11.134 1.00 73.50 150 THR A O 1
ATOM 1213 N N . ILE A 1 151 ? -1.768 9.701 -11.021 1.00 70.38 151 ILE A N 1
ATOM 1214 C CA . ILE A 1 151 ? -1.772 10.085 -12.446 1.00 70.38 151 ILE A CA 1
ATOM 1215 C C . ILE A 1 151 ? -0.418 10.657 -12.938 1.00 70.38 151 ILE A C 1
ATOM 1217 O O . ILE A 1 151 ? 0.088 10.149 -13.939 1.00 70.38 151 ILE A O 1
ATOM 1221 N N . PRO A 1 152 ? 0.233 11.634 -12.269 1.00 63.66 152 PRO A N 1
ATOM 1222 C CA . PRO A 1 152 ? 1.519 12.182 -12.702 1.00 63.66 152 PRO A CA 1
ATOM 1223 C C . PRO A 1 152 ? 2.633 11.141 -12.682 1.00 63.66 152 PRO A C 1
ATOM 1225 O O . PRO A 1 152 ? 3.470 11.131 -13.572 1.00 63.66 152 PRO A O 1
ATOM 1228 N N . THR A 1 153 ? 2.604 10.203 -11.729 1.00 59.28 153 THR A N 1
ATOM 1229 C CA . THR A 1 153 ? 3.591 9.112 -11.666 1.00 59.28 153 THR A CA 1
ATOM 1230 C C . THR A 1 153 ? 3.467 8.101 -12.817 1.00 59.28 153 THR A C 1
ATOM 1232 O O . THR A 1 153 ? 4.364 7.281 -12.999 1.00 59.28 153 THR A O 1
ATOM 1235 N N . MET A 1 154 ? 2.385 8.178 -13.608 1.00 60.16 154 MET A N 1
ATOM 1236 C CA . MET A 1 154 ? 2.179 7.422 -14.855 1.00 60.16 154 MET A CA 1
ATOM 1237 C C . MET A 1 154 ? 2.612 8.187 -16.105 1.00 60.16 154 MET A C 1
ATOM 1239 O O . MET A 1 154 ? 2.660 7.615 -17.200 1.00 60.16 154 MET A O 1
ATOM 1243 N N . LEU A 1 155 ? 2.911 9.482 -15.973 1.00 56.78 155 LEU A N 1
ATOM 1244 C CA . LEU A 1 155 ? 3.424 10.288 -17.067 1.00 56.78 155 LEU A CA 1
ATOM 1245 C C . LEU A 1 155 ? 4.904 9.964 -17.254 1.00 56.78 155 LEU A C 1
ATOM 1247 O O . LEU A 1 155 ? 5.766 10.646 -16.727 1.00 56.78 155 LEU A O 1
ATOM 1251 N N . LYS A 1 156 ? 5.144 8.926 -18.065 1.00 58.84 156 LYS A N 1
ATOM 1252 C CA . LYS A 1 156 ? 6.442 8.530 -18.625 1.00 58.84 156 LYS A CA 1
ATOM 1253 C C . LYS A 1 156 ? 7.460 8.066 -17.562 1.00 58.84 156 LYS A C 1
ATOM 1255 O O . LYS A 1 156 ? 8.054 8.847 -16.836 1.00 58.84 156 LYS A O 1
ATOM 1260 N N . THR A 1 157 ? 7.642 6.748 -17.480 1.00 53.97 157 THR A N 1
ATOM 1261 C CA . THR A 1 157 ? 8.717 6.088 -16.719 1.00 53.97 157 THR A CA 1
ATOM 1262 C C . THR A 1 157 ? 9.606 5.336 -17.698 1.00 53.97 157 THR A C 1
ATOM 1264 O O . THR A 1 157 ? 9.053 4.547 -18.445 1.00 53.97 157 THR A O 1
ATOM 1267 N N . GLY A 1 158 ? 10.928 5.563 -17.703 1.00 62.22 158 GLY A N 1
ATOM 1268 C CA . GLY A 1 158 ? 11.936 4.988 -18.623 1.00 62.22 158 GLY A CA 1
ATOM 1269 C C . GLY A 1 158 ? 11.413 4.003 -19.679 1.00 62.22 158 GLY A C 1
ATOM 1270 O O . GLY A 1 158 ? 11.061 4.405 -20.787 1.00 62.22 158 GLY A O 1
ATOM 1271 N N . CYS A 1 159 ? 11.276 2.734 -19.293 1.00 65.75 159 CYS A N 1
ATOM 1272 C CA . CYS A 1 159 ? 10.852 1.646 -20.170 1.00 65.75 159 CYS A CA 1
ATOM 1273 C C . CYS A 1 159 ? 9.379 1.690 -20.646 1.00 65.75 159 CYS A C 1
ATOM 1275 O O . CYS A 1 159 ? 9.029 1.084 -21.655 1.00 65.75 159 CYS A O 1
ATOM 1277 N N . CYS A 1 160 ? 8.496 2.440 -19.988 1.00 70.19 160 CYS A N 1
ATOM 1278 C CA . CYS A 1 160 ? 7.134 2.773 -20.433 1.00 70.19 160 CYS A CA 1
ATOM 1279 C C . CYS A 1 160 ? 6.956 4.237 -20.902 1.00 70.19 160 CYS A C 1
ATOM 1281 O O . CYS A 1 160 ? 5.820 4.678 -21.134 1.00 70.19 160 CYS A O 1
ATOM 1283 N N . GLY A 1 161 ? 8.061 4.985 -21.084 1.00 51.62 161 GLY A N 1
ATOM 1284 C CA . GLY A 1 161 ? 8.156 6.326 -21.690 1.00 51.62 161 GLY A CA 1
ATOM 1285 C C . GLY A 1 161 ? 9.132 7.303 -20.987 1.00 51.62 161 GLY A C 1
ATOM 1286 O O . GLY A 1 161 ? 9.284 7.243 -19.781 1.00 51.62 161 GLY A O 1
ATOM 1287 N N . SER A 1 162 ? 9.712 8.252 -21.747 1.00 46.62 162 SER A N 1
ATOM 1288 C CA . SER A 1 162 ? 10.820 9.209 -21.440 1.00 46.62 162 SER A CA 1
ATOM 1289 C C . SER A 1 162 ? 11.074 9.705 -20.002 1.00 46.62 162 SER A C 1
ATOM 1291 O O . SER A 1 162 ? 10.163 10.133 -19.302 1.00 46.62 162 SER A O 1
ATOM 1293 N N . HIS A 1 163 ? 12.366 9.831 -19.673 1.00 50.22 163 HIS A N 1
ATOM 1294 C CA . HIS A 1 163 ? 12.917 10.549 -18.516 1.00 50.22 163 HIS A CA 1
ATOM 1295 C C . HIS A 1 163 ? 12.426 12.005 -18.428 1.00 50.22 163 HIS A C 1
ATOM 1297 O O . HIS A 1 163 ? 12.423 12.728 -19.427 1.00 50.22 163 HIS A O 1
ATOM 1303 N N . GLY A 1 164 ? 12.049 12.430 -17.220 1.00 55.38 164 GLY A N 1
ATOM 1304 C CA . GLY A 1 164 ? 11.736 13.813 -16.877 1.00 55.38 164 GLY A CA 1
ATOM 1305 C C . GLY A 1 164 ? 11.949 14.044 -15.380 1.00 55.38 164 GLY A C 1
ATOM 1306 O O . GLY A 1 164 ? 11.229 13.483 -14.556 1.00 55.38 164 GLY A O 1
ATOM 1307 N N . ASP A 1 165 ? 12.921 14.891 -15.048 1.00 63.97 165 ASP A N 1
ATOM 1308 C CA . ASP A 1 165 ? 13.502 15.068 -13.704 1.00 63.97 165 ASP A CA 1
ATOM 1309 C C . ASP A 1 165 ? 12.466 15.423 -12.609 1.00 63.97 165 ASP A C 1
ATOM 1311 O O . ASP A 1 165 ? 12.493 14.934 -11.474 1.00 63.97 165 ASP A O 1
ATOM 1315 N N . ILE A 1 166 ? 11.466 16.235 -12.973 1.00 68.88 166 ILE A N 1
ATOM 1316 C CA . ILE A 1 166 ? 10.392 16.673 -12.068 1.00 68.88 166 ILE A CA 1
ATOM 1317 C C . ILE A 1 166 ? 9.465 15.507 -11.693 1.00 68.88 166 ILE A C 1
ATOM 1319 O O . ILE A 1 166 ? 9.048 15.386 -10.539 1.00 68.88 166 ILE A O 1
ATOM 1323 N N . THR A 1 167 ? 9.139 14.634 -12.646 1.00 71.94 167 THR A N 1
ATOM 1324 C CA . THR A 1 167 ? 8.204 13.522 -12.423 1.00 71.94 167 THR A CA 1
ATOM 1325 C C . THR A 1 167 ? 8.822 12.450 -11.532 1.00 71.94 167 THR A C 1
ATOM 1327 O O . THR A 1 167 ? 8.137 11.907 -10.663 1.00 71.94 167 THR A O 1
ATOM 1330 N N . ASP A 1 168 ? 10.122 12.194 -11.694 1.00 72.69 168 ASP A N 1
ATOM 1331 C CA . ASP A 1 168 ? 10.876 11.273 -10.844 1.00 72.69 168 ASP A CA 1
ATOM 1332 C C . ASP A 1 168 ? 10.949 11.789 -9.403 1.00 72.69 168 ASP A C 1
ATOM 1334 O O . ASP A 1 168 ? 10.652 11.051 -8.460 1.00 72.69 168 ASP A O 1
ATOM 1338 N N . THR A 1 169 ? 11.217 13.086 -9.226 1.00 76.94 169 THR A N 1
ATOM 1339 C CA . THR A 1 169 ? 11.221 13.727 -7.903 1.00 76.94 169 THR A CA 1
ATOM 1340 C C . THR A 1 169 ? 9.851 13.621 -7.229 1.00 76.94 169 THR A C 1
ATOM 1342 O O . THR A 1 169 ? 9.744 13.178 -6.082 1.00 76.94 169 THR A O 1
ATOM 1345 N N . LEU A 1 170 ? 8.775 13.961 -7.947 1.00 78.19 170 LEU A N 1
ATOM 1346 C CA . LEU A 1 170 ? 7.410 13.849 -7.429 1.00 78.19 170 LEU A CA 1
ATOM 1347 C C . LEU A 1 170 ? 7.056 12.405 -7.068 1.00 78.19 170 LEU A C 1
ATOM 1349 O O . LEU A 1 170 ? 6.437 12.166 -6.034 1.00 78.19 170 LEU A O 1
ATOM 1353 N N . ARG A 1 171 ? 7.465 11.429 -7.880 1.00 77.94 171 ARG A N 1
ATOM 1354 C CA . ARG A 1 171 ? 7.211 10.007 -7.635 1.00 77.94 171 ARG A CA 1
ATOM 1355 C C . ARG A 1 171 ? 7.869 9.516 -6.353 1.00 77.94 171 ARG A C 1
ATOM 1357 O O . ARG A 1 171 ? 7.218 8.801 -5.589 1.00 77.94 171 ARG A O 1
ATOM 1364 N N . GLU A 1 172 ? 9.119 9.897 -6.104 1.00 82.38 172 GLU A N 1
ATOM 1365 C CA . GLU A 1 172 ? 9.810 9.524 -4.868 1.00 82.38 172 GLU A CA 1
ATOM 1366 C C . GLU A 1 172 ? 9.175 10.213 -3.654 1.00 82.38 172 GLU A C 1
ATOM 1368 O O . GLU A 1 172 ? 8.884 9.552 -2.656 1.00 82.38 172 GLU A O 1
ATOM 1373 N N . VAL A 1 173 ? 8.838 11.504 -3.754 1.00 84.31 173 VAL A N 1
ATOM 1374 C CA . VAL A 1 173 ? 8.116 12.219 -2.686 1.00 84.31 173 VAL A CA 1
ATOM 1375 C C . VAL A 1 173 ? 6.778 11.543 -2.378 1.00 84.31 173 VAL A C 1
ATOM 1377 O O . VAL A 1 173 ? 6.464 11.291 -1.212 1.00 84.31 173 VAL A O 1
ATOM 1380 N N . VAL A 1 174 ? 5.995 11.187 -3.400 1.00 84.12 174 VAL A N 1
ATOM 1381 C CA . VAL A 1 174 ? 4.725 10.461 -3.238 1.00 84.12 174 VAL A CA 1
ATOM 1382 C C . VAL A 1 174 ? 4.953 9.089 -2.602 1.00 84.12 174 VAL A C 1
ATOM 1384 O O . VAL A 1 174 ? 4.220 8.714 -1.691 1.00 84.12 174 VAL A O 1
ATOM 1387 N N . PHE A 1 175 ? 5.982 8.348 -3.018 1.00 85.94 175 PHE A N 1
ATOM 1388 C CA . PHE A 1 175 ? 6.316 7.050 -2.431 1.00 85.94 175 PHE A CA 1
ATOM 1389 C C . PHE A 1 175 ? 6.622 7.165 -0.930 1.00 85.94 175 PHE A C 1
ATOM 1391 O O . PHE A 1 175 ? 6.014 6.465 -0.117 1.00 85.94 175 PHE A O 1
ATOM 1398 N N . PHE A 1 176 ? 7.523 8.073 -0.545 1.00 89.38 176 PHE A N 1
ATOM 1399 C CA . PHE A 1 176 ? 7.915 8.243 0.854 1.00 89.38 176 PHE A CA 1
ATOM 1400 C C . PHE A 1 176 ? 6.769 8.771 1.709 1.00 89.38 176 PHE A C 1
ATOM 1402 O O . PHE A 1 176 ? 6.536 8.257 2.802 1.00 89.38 176 PHE A O 1
ATOM 1409 N N . THR A 1 177 ? 6.011 9.751 1.218 1.00 87.19 177 THR A N 1
ATOM 1410 C CA . THR A 1 177 ? 4.859 10.295 1.955 1.00 87.19 177 THR A CA 1
ATOM 1411 C C . THR A 1 177 ? 3.769 9.243 2.166 1.00 87.19 177 THR A C 1
ATOM 1413 O O . THR A 1 177 ? 3.253 9.130 3.280 1.00 87.19 177 THR A O 1
ATOM 1416 N N . GLN A 1 178 ? 3.479 8.411 1.156 1.00 86.94 178 GLN A N 1
ATOM 1417 C CA . GLN A 1 178 ? 2.525 7.298 1.254 1.00 86.94 178 GLN A CA 1
ATOM 1418 C C . GLN A 1 178 ? 2.930 6.234 2.279 1.00 86.94 178 GLN A C 1
ATOM 1420 O O . GLN A 1 178 ? 2.050 5.560 2.802 1.00 86.94 178 GLN A O 1
ATOM 1425 N N . ILE A 1 179 ? 4.220 6.056 2.576 1.00 89.12 179 ILE A N 1
ATOM 1426 C CA . ILE A 1 179 ? 4.676 5.031 3.527 1.00 89.12 179 ILE A CA 1
ATOM 1427 C C . ILE A 1 179 ? 4.916 5.615 4.920 1.00 89.12 179 ILE A C 1
ATOM 1429 O O . ILE A 1 179 ? 4.453 5.056 5.915 1.00 89.12 179 ILE A O 1
ATOM 1433 N N . LEU A 1 180 ? 5.609 6.751 5.011 1.00 90.56 180 LEU A N 1
ATOM 1434 C CA . LEU A 1 180 ? 6.007 7.338 6.287 1.00 90.56 180 LEU A CA 1
ATOM 1435 C C . LEU A 1 180 ? 4.808 7.875 7.069 1.00 90.56 180 LEU A C 1
ATOM 1437 O O . LEU A 1 180 ? 4.682 7.577 8.256 1.00 90.56 180 LEU A O 1
ATOM 1441 N N . ILE A 1 181 ? 3.900 8.623 6.427 1.00 90.31 181 ILE A N 1
ATOM 1442 C CA . ILE A 1 181 ? 2.736 9.198 7.124 1.00 90.31 181 ILE A CA 1
ATOM 1443 C C . ILE A 1 181 ? 1.890 8.080 7.762 1.00 90.31 181 ILE A C 1
ATOM 1445 O O . ILE A 1 181 ? 1.636 8.140 8.970 1.00 90.31 181 ILE A O 1
ATOM 1449 N N . PRO A 1 182 ? 1.503 7.018 7.032 1.00 89.38 182 PRO A N 1
ATOM 1450 C CA . PRO A 1 182 ? 0.714 5.930 7.600 1.00 89.38 182 PRO A CA 1
ATOM 1451 C C . PRO A 1 182 ? 1.488 5.118 8.634 1.00 89.38 182 PRO A C 1
ATOM 1453 O O . PRO A 1 182 ? 0.904 4.745 9.648 1.00 89.38 182 PRO A O 1
ATOM 1456 N N . PHE A 1 183 ? 2.799 4.921 8.461 1.00 92.25 183 PHE A N 1
ATOM 1457 C CA . PHE A 1 183 ? 3.643 4.293 9.478 1.00 92.25 183 PHE A CA 1
ATOM 1458 C C . PHE A 1 183 ? 3.566 5.032 10.820 1.00 92.25 183 PHE A C 1
ATOM 1460 O O . PHE A 1 183 ? 3.252 4.425 11.847 1.00 92.25 183 PHE A O 1
ATOM 1467 N N . PHE A 1 184 ? 3.773 6.353 10.821 1.00 93.06 184 PHE A N 1
ATOM 1468 C CA . PHE A 1 184 ? 3.691 7.158 12.042 1.00 93.06 184 PHE A CA 1
ATOM 1469 C C . PHE A 1 184 ? 2.293 7.122 12.664 1.00 93.06 184 PHE A C 1
ATOM 1471 O O . PHE A 1 184 ? 2.167 6.995 13.885 1.00 93.06 184 PHE A O 1
ATOM 1478 N N . VAL A 1 185 ? 1.240 7.161 11.843 1.00 92.75 185 VAL A N 1
ATOM 1479 C CA . VAL A 1 185 ? -0.146 7.017 12.309 1.00 92.75 185 VAL A CA 1
ATOM 1480 C C . VAL A 1 185 ? -0.367 5.655 12.977 1.00 92.75 185 VAL A C 1
ATOM 1482 O O . VAL A 1 185 ? -0.915 5.603 14.081 1.00 92.75 185 VAL A O 1
ATOM 1485 N N . LEU A 1 186 ? 0.081 4.557 12.361 1.00 92.25 186 LEU A N 1
ATOM 1486 C CA . LEU A 1 186 ? -0.061 3.197 12.894 1.00 92.25 186 LEU A CA 1
ATOM 1487 C C . LEU A 1 186 ? 0.701 3.016 14.211 1.00 92.25 186 LEU A C 1
ATOM 1489 O O . LEU A 1 186 ? 0.149 2.461 15.168 1.00 92.25 186 LEU A O 1
ATOM 1493 N N . VAL A 1 187 ? 1.933 3.525 14.297 1.00 93.75 187 VAL A N 1
ATOM 1494 C CA . VAL A 1 187 ? 2.738 3.513 15.528 1.00 93.75 187 VAL A CA 1
ATOM 1495 C C . VAL A 1 187 ? 2.039 4.311 16.627 1.00 93.75 187 VAL A C 1
ATOM 1497 O O . VAL A 1 187 ? 1.826 3.788 17.723 1.00 93.75 187 VAL A O 1
ATOM 1500 N N . TYR A 1 188 ? 1.609 5.542 16.334 1.00 93.19 188 TYR A N 1
ATOM 1501 C CA . TYR A 1 188 ? 0.902 6.393 17.291 1.00 93.19 188 TYR A CA 1
ATOM 1502 C C . TYR A 1 188 ? -0.366 5.717 17.828 1.00 93.19 188 TYR A C 1
ATOM 1504 O O . TYR A 1 188 ? -0.560 5.626 19.046 1.00 93.19 188 TYR A O 1
ATOM 1512 N N . CYS A 1 189 ? -1.209 5.195 16.930 1.00 90.75 189 CYS A N 1
ATOM 1513 C CA . CYS A 1 189 ? -2.435 4.488 17.297 1.00 90.75 189 CYS A CA 1
ATOM 1514 C C . CYS A 1 189 ? -2.118 3.288 18.193 1.00 90.75 189 CYS A C 1
ATOM 1516 O O . CYS A 1 189 ? -2.703 3.147 19.269 1.00 90.75 189 CYS A O 1
ATOM 1518 N N . THR A 1 190 ? -1.147 2.464 17.795 1.00 91.69 190 THR A N 1
ATOM 1519 C CA . THR A 1 190 ? -0.749 1.259 18.530 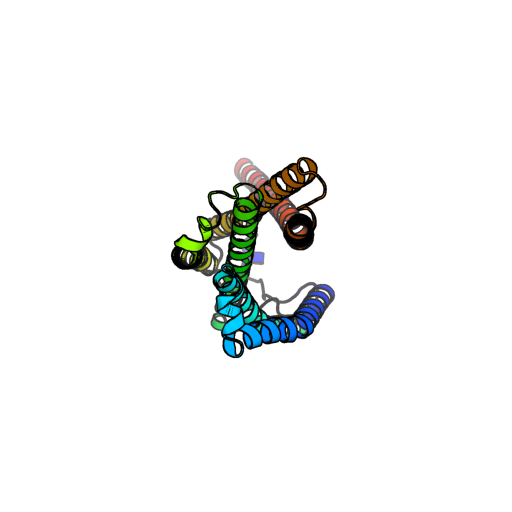1.00 91.69 190 THR A CA 1
ATOM 1520 C C . THR A 1 190 ? -0.256 1.596 19.935 1.00 91.69 190 THR A C 1
ATOM 1522 O O . THR A 1 190 ? -0.778 1.057 20.913 1.00 91.69 190 THR A O 1
ATOM 1525 N N . VAL A 1 191 ? 0.683 2.538 20.069 1.00 92.75 191 VAL A N 1
ATOM 1526 C CA . VAL A 1 191 ? 1.238 2.953 21.368 1.00 92.75 191 VAL A CA 1
ATOM 1527 C C . VAL A 1 191 ? 0.134 3.457 22.297 1.00 92.75 191 VAL A C 1
ATOM 1529 O O . VAL A 1 191 ? 0.067 3.072 23.468 1.00 92.75 191 VAL A O 1
ATOM 1532 N N . ARG A 1 192 ? -0.779 4.294 21.792 1.00 90.75 192 ARG A N 1
ATOM 1533 C CA . ARG A 1 192 ? -1.848 4.870 22.618 1.00 90.75 192 ARG A CA 1
ATOM 1534 C C . ARG A 1 192 ? -2.889 3.825 23.034 1.00 90.75 192 ARG A C 1
ATOM 1536 O O . ARG A 1 192 ? -3.314 3.843 24.191 1.00 90.75 192 ARG A O 1
ATOM 1543 N N . ILE A 1 193 ? -3.262 2.897 22.149 1.00 88.00 193 ILE A N 1
ATOM 1544 C CA . ILE A 1 193 ? -4.178 1.783 22.462 1.00 88.00 193 ILE A CA 1
ATOM 1545 C C . ILE A 1 193 ? -3.543 0.855 23.511 1.00 88.00 193 ILE A C 1
ATOM 1547 O O . ILE A 1 193 ? -4.192 0.519 24.505 1.00 88.00 193 ILE A O 1
ATOM 1551 N N . VAL A 1 194 ? -2.262 0.499 23.360 1.00 88.81 194 VAL A N 1
ATOM 1552 C CA . VAL A 1 194 ? -1.527 -0.334 24.330 1.00 88.81 194 VAL A CA 1
ATOM 1553 C C . VAL A 1 194 ? -1.437 0.352 25.695 1.00 88.81 194 VAL A C 1
ATOM 1555 O O . VAL A 1 194 ? -1.730 -0.265 26.721 1.00 88.81 194 VAL A O 1
ATOM 1558 N N . ASN A 1 195 ? -1.105 1.644 25.727 1.00 88.56 195 ASN A N 1
ATOM 1559 C CA . ASN A 1 195 ? -1.053 2.416 26.970 1.00 88.56 195 ASN A CA 1
ATOM 1560 C C . ASN A 1 195 ? -2.423 2.497 27.657 1.00 88.56 195 ASN A C 1
ATOM 1562 O O . ASN A 1 195 ? -2.503 2.433 28.885 1.00 88.56 195 ASN A O 1
ATOM 1566 N N . ARG A 1 196 ? -3.515 2.586 26.888 1.00 84.44 196 ARG A N 1
ATOM 1567 C CA . ARG A 1 196 ? -4.878 2.538 27.432 1.00 84.44 196 ARG A CA 1
ATOM 1568 C C . ARG A 1 196 ? -5.205 1.168 28.027 1.00 84.44 196 ARG A C 1
ATOM 1570 O O . ARG A 1 196 ? -5.798 1.118 29.103 1.00 84.44 196 ARG A O 1
ATOM 1577 N N . LEU A 1 197 ? -4.787 0.078 27.378 1.00 83.19 197 LEU A N 1
ATOM 1578 C CA . LEU A 1 197 ? -4.958 -1.284 27.894 1.00 83.19 197 LEU A CA 1
ATOM 1579 C C . LEU A 1 197 ? -4.215 -1.487 29.215 1.00 83.19 197 LEU A C 1
ATOM 1581 O O . LEU A 1 197 ? -4.806 -2.023 30.151 1.00 83.19 197 LEU A O 1
ATOM 1585 N N . LYS A 1 198 ? -2.966 -1.014 29.323 1.00 82.75 198 LYS A N 1
ATOM 1586 C CA . LYS A 1 198 ? -2.174 -1.098 30.563 1.00 82.75 198 LYS A CA 1
ATOM 1587 C C . LYS A 1 198 ? -2.849 -0.405 31.755 1.00 82.75 198 LYS A C 1
ATOM 1589 O O . LYS A 1 198 ? -2.689 -0.868 32.874 1.00 82.75 198 LYS A O 1
ATOM 1594 N N . LYS A 1 199 ? -3.632 0.654 31.515 1.00 80.19 199 LYS A N 1
ATOM 1595 C CA . LYS A 1 199 ? -4.310 1.445 32.559 1.00 80.19 199 LYS A CA 1
ATOM 1596 C C . LYS A 1 199 ? -5.690 0.916 32.994 1.00 80.19 199 LYS A C 1
ATOM 1598 O O . LYS A 1 199 ? -6.220 1.422 33.975 1.00 80.19 199 LYS A O 1
ATOM 1603 N N . LYS A 1 200 ? -6.308 -0.047 32.291 1.00 76.06 200 LYS A N 1
ATOM 1604 C CA . LYS A 1 200 ? -7.625 -0.614 32.669 1.00 76.06 200 LYS A CA 1
ATOM 1605 C C . LYS A 1 200 ? -7.492 -1.921 33.471 1.00 76.06 200 LYS A C 1
ATOM 1607 O O . LYS A 1 200 ? -6.801 -2.841 33.029 1.00 76.06 200 LYS A O 1
ATOM 1612 N N . THR A 1 201 ? -8.244 -2.029 34.571 1.00 65.06 201 THR A N 1
ATOM 1613 C CA . THR A 1 201 ? -8.417 -3.243 35.398 1.00 65.06 201 THR A CA 1
ATOM 1614 C C . THR A 1 201 ? -9.329 -4.287 34.715 1.00 65.06 201 THR A C 1
ATOM 1616 O O . THR A 1 201 ? -10.092 -3.967 33.803 1.00 65.06 201 THR A O 1
ATOM 1619 N N . VAL A 1 202 ? -9.205 -5.550 35.140 1.00 59.34 202 VAL A N 1
ATOM 1620 C CA . VAL A 1 202 ? -9.514 -6.843 34.478 1.00 59.34 202 VAL A CA 1
ATOM 1621 C C . VAL A 1 202 ? -10.849 -6.981 33.698 1.00 59.34 202 VAL A C 1
ATOM 1623 O O . VAL A 1 202 ? -10.889 -7.743 32.733 1.00 59.34 202 VAL A O 1
ATOM 1626 N N . GLY A 1 203 ? -11.909 -6.229 34.011 1.00 60.06 203 GLY A N 1
ATOM 1627 C CA . GLY A 1 203 ? -13.274 -6.490 33.507 1.00 60.06 203 GLY A CA 1
ATOM 1628 C C . GLY A 1 203 ? -13.564 -6.206 32.019 1.00 60.06 203 GLY A C 1
ATOM 1629 O O . GLY A 1 203 ? -14.438 -6.844 31.446 1.00 60.06 203 GLY A O 1
ATOM 1630 N N . ASP A 1 204 ? -12.829 -5.304 31.356 1.00 63.06 204 ASP A N 1
ATOM 1631 C CA . ASP A 1 204 ? -13.100 -4.876 29.957 1.00 63.06 204 ASP A CA 1
ATOM 1632 C C . ASP A 1 204 ? -11.936 -5.218 28.994 1.00 63.06 204 ASP A C 1
ATOM 1634 O O . ASP A 1 204 ? -11.728 -4.613 27.939 1.00 63.06 204 ASP A O 1
ATOM 1638 N N . ARG A 1 205 ? -11.095 -6.183 29.394 1.00 69.81 205 ARG A N 1
ATOM 1639 C CA . ARG A 1 205 ? -9.816 -6.496 28.732 1.00 69.81 205 ARG A CA 1
ATOM 1640 C C . ARG A 1 205 ? -9.977 -7.224 27.401 1.00 69.81 205 ARG A C 1
ATOM 1642 O O . ARG A 1 205 ? -9.107 -7.092 26.550 1.00 69.81 205 ARG A O 1
ATOM 1649 N N . THR A 1 206 ? -11.041 -7.996 27.191 1.00 73.69 206 THR A N 1
ATOM 1650 C CA . THR A 1 206 ? -11.161 -8.902 26.030 1.00 73.69 206 THR A CA 1
ATOM 1651 C C . THR A 1 206 ? -11.386 -8.156 24.713 1.00 73.69 206 THR A C 1
ATOM 1653 O O . THR A 1 206 ? -10.641 -8.377 23.756 1.00 73.69 206 THR A O 1
ATOM 1656 N N . LYS A 1 207 ? -12.348 -7.222 24.660 1.00 74.62 207 LYS A N 1
ATOM 1657 C CA . LYS A 1 207 ? -12.587 -6.357 23.485 1.00 74.62 207 LYS A CA 1
ATOM 1658 C C . LYS A 1 207 ? -11.365 -5.487 23.178 1.00 74.62 207 LYS A C 1
ATOM 1660 O O . LYS A 1 207 ? -10.967 -5.358 22.022 1.00 74.62 207 LYS A O 1
ATOM 1665 N N . LEU A 1 208 ? -10.725 -4.962 24.222 1.00 79.12 208 LEU A N 1
ATOM 1666 C CA . LEU A 1 208 ? -9.539 -4.121 24.105 1.00 79.12 208 LEU A CA 1
ATOM 1667 C C . LEU A 1 208 ? -8.293 -4.899 23.649 1.00 79.12 208 LEU A C 1
ATOM 1669 O O . LEU A 1 208 ? -7.538 -4.414 22.812 1.00 79.12 208 LEU A O 1
ATOM 1673 N N . ARG A 1 209 ? -8.100 -6.131 24.135 1.00 83.00 209 ARG A N 1
ATOM 1674 C CA . ARG A 1 209 ? -7.013 -7.026 23.707 1.00 83.00 209 ARG A CA 1
ATOM 1675 C C . ARG A 1 209 ? -7.151 -7.411 22.237 1.00 83.00 209 ARG A C 1
ATOM 1677 O O . ARG A 1 209 ? -6.141 -7.445 21.545 1.00 83.00 209 ARG A O 1
ATOM 1684 N N . ARG A 1 210 ? -8.379 -7.640 21.749 1.00 85.19 210 ARG A N 1
ATOM 1685 C CA . ARG A 1 210 ? -8.637 -7.846 20.313 1.00 85.19 210 ARG A CA 1
ATOM 1686 C C . ARG A 1 210 ? -8.227 -6.623 19.496 1.00 85.19 210 ARG A C 1
ATOM 1688 O O . ARG A 1 210 ? -7.533 -6.779 18.503 1.00 85.19 210 ARG A O 1
ATOM 1695 N N . ALA A 1 211 ? -8.596 -5.417 19.933 1.00 84.31 211 ALA A N 1
ATOM 1696 C CA . ALA A 1 211 ? -8.192 -4.192 19.247 1.00 84.31 211 ALA A CA 1
ATOM 1697 C C 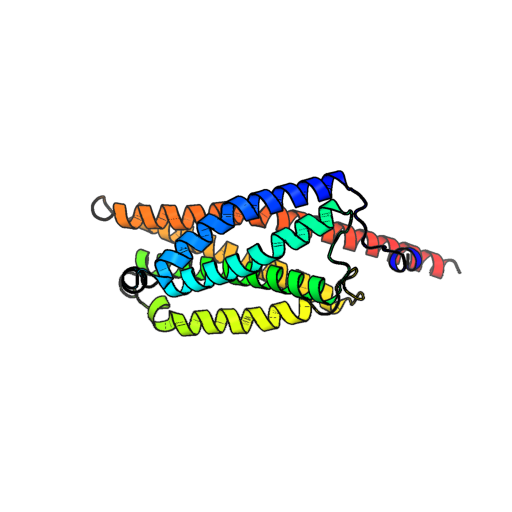. ALA A 1 211 ? -6.663 -4.015 19.219 1.00 84.31 211 ALA A C 1
ATOM 1699 O O . ALA A 1 211 ? -6.126 -3.729 18.156 1.00 84.31 211 ALA A O 1
ATOM 1700 N N . VAL A 1 212 ? -5.969 -4.251 20.343 1.00 88.94 212 VAL A N 1
ATOM 1701 C CA . VAL A 1 212 ? -4.494 -4.230 20.411 1.00 88.94 212 VAL A CA 1
ATOM 1702 C C . VAL A 1 212 ? -3.885 -5.244 19.450 1.00 88.94 212 VAL A C 1
ATOM 1704 O O . VAL A 1 212 ? -3.036 -4.876 18.653 1.00 88.94 212 VAL A O 1
ATOM 1707 N N . PHE A 1 213 ? -4.345 -6.496 19.480 1.00 89.88 213 PHE A N 1
ATOM 1708 C CA . PHE A 1 213 ? -3.840 -7.533 18.583 1.00 89.88 213 PHE A CA 1
ATOM 1709 C C . PHE A 1 213 ? -3.987 -7.135 17.109 1.00 89.88 213 PHE A C 1
ATOM 1711 O O . PHE A 1 213 ? -3.032 -7.263 16.352 1.00 89.88 213 PHE A O 1
ATOM 1718 N N . LEU A 1 214 ? -5.144 -6.585 16.721 1.00 90.00 214 LEU A N 1
ATOM 1719 C CA . LEU A 1 214 ? -5.392 -6.136 15.351 1.00 90.00 214 LEU A CA 1
ATOM 1720 C C . LEU A 1 214 ? -4.458 -4.989 14.936 1.00 90.00 214 LEU A C 1
ATOM 1722 O O . LEU A 1 214 ? -3.781 -5.111 13.922 1.00 90.00 214 LEU A O 1
ATOM 1726 N N . VAL A 1 215 ? -4.376 -3.897 15.708 1.00 91.06 215 VAL A N 1
ATOM 1727 C CA . VAL A 1 215 ? -3.540 -2.738 15.322 1.00 91.06 215 VAL A CA 1
ATOM 1728 C C . VAL A 1 215 ? -2.046 -3.053 15.380 1.00 91.06 215 VAL A C 1
ATOM 1730 O O . VAL A 1 215 ? -1.294 -2.604 14.521 1.00 91.06 215 VAL A O 1
ATOM 1733 N N . THR A 1 216 ? -1.615 -3.874 16.344 1.00 91.69 216 THR A N 1
ATOM 1734 C CA . THR A 1 216 ? -0.229 -4.340 16.430 1.00 91.69 216 THR A CA 1
ATOM 1735 C C . THR A 1 216 ? 0.108 -5.262 15.264 1.00 91.69 216 THR A C 1
ATOM 1737 O O . THR A 1 216 ? 1.161 -5.093 14.662 1.00 91.69 216 THR A O 1
ATOM 1740 N N . SER A 1 217 ? -0.782 -6.189 14.894 1.00 93.62 217 SER A N 1
ATOM 1741 C CA . SER A 1 217 ? -0.588 -7.048 13.720 1.00 93.62 217 SER A CA 1
ATOM 1742 C C . SER A 1 217 ? -0.456 -6.219 12.439 1.00 93.62 217 SER A C 1
ATOM 1744 O O . SER A 1 217 ? 0.501 -6.419 11.698 1.00 93.62 217 SER A O 1
ATOM 1746 N N . VAL A 1 218 ? -1.337 -5.235 12.226 1.00 92.56 218 VAL A N 1
ATOM 1747 C CA . VAL A 1 218 ? -1.265 -4.331 11.064 1.00 92.56 218 VAL A CA 1
ATOM 1748 C C . VAL A 1 218 ? 0.049 -3.545 11.047 1.00 92.56 218 VAL A C 1
ATOM 1750 O O . VAL A 1 218 ? 0.702 -3.483 10.010 1.00 92.56 218 VAL A O 1
ATOM 1753 N N . MET A 1 219 ? 0.475 -2.982 12.182 1.00 94.38 219 MET A N 1
ATOM 1754 C CA . MET A 1 219 ? 1.736 -2.238 12.283 1.00 94.38 219 MET A CA 1
ATOM 1755 C C . MET A 1 219 ? 2.957 -3.119 11.981 1.00 94.38 219 MET A C 1
ATOM 1757 O O . MET A 1 219 ? 3.853 -2.687 11.254 1.00 94.38 219 MET A O 1
ATOM 1761 N N . LEU A 1 220 ? 2.989 -4.355 12.487 1.00 94.50 220 LEU A N 1
ATOM 1762 C CA . LEU A 1 220 ? 4.093 -5.288 12.248 1.00 94.50 220 LEU A CA 1
ATOM 1763 C C . LEU A 1 220 ? 4.167 -5.726 10.784 1.00 94.50 220 LEU A C 1
ATOM 1765 O O . LEU A 1 220 ? 5.245 -5.677 10.197 1.00 94.50 220 LEU A O 1
ATOM 1769 N N . VAL A 1 221 ? 3.031 -6.096 10.184 1.00 93.19 221 VAL A N 1
ATOM 1770 C CA . VAL A 1 221 ? 2.961 -6.469 8.763 1.00 93.19 221 VAL A CA 1
ATOM 1771 C C . VAL A 1 221 ? 3.379 -5.292 7.889 1.00 93.19 221 VAL A C 1
ATOM 1773 O O . VAL A 1 221 ? 4.235 -5.447 7.027 1.00 93.19 221 VAL A O 1
ATOM 1776 N N . PHE A 1 222 ? 2.863 -4.091 8.161 1.00 91.62 222 PHE A N 1
ATOM 1777 C CA . PHE A 1 222 ? 3.260 -2.893 7.427 1.00 91.62 222 PHE A CA 1
ATOM 1778 C C . PHE A 1 222 ? 4.772 -2.640 7.528 1.00 91.62 222 PHE A C 1
ATOM 1780 O O . PHE A 1 222 ? 5.432 -2.367 6.528 1.00 91.62 222 PHE A O 1
ATOM 1787 N N . SER A 1 223 ? 5.339 -2.768 8.730 1.00 92.38 223 SER A N 1
ATOM 1788 C CA . SER A 1 223 ? 6.774 -2.573 8.954 1.00 92.38 223 SER A CA 1
ATOM 1789 C C . SER A 1 223 ? 7.605 -3.574 8.155 1.00 92.38 223 SER A C 1
ATOM 1791 O O . SER A 1 223 ? 8.545 -3.187 7.469 1.00 92.38 223 SER A O 1
ATOM 1793 N N . PHE A 1 224 ? 7.229 -4.852 8.209 1.00 92.25 224 PHE A N 1
ATOM 1794 C CA . PHE A 1 224 ? 7.921 -5.930 7.513 1.00 92.25 224 PHE A CA 1
ATOM 1795 C C . PHE A 1 224 ? 7.819 -5.807 5.986 1.00 92.25 224 PHE A C 1
ATOM 1797 O O . PHE A 1 224 ? 8.807 -6.019 5.293 1.00 92.25 224 PHE A O 1
ATOM 1804 N N . CYS A 1 225 ? 6.656 -5.420 5.457 1.00 89.69 225 CYS A N 1
ATOM 1805 C CA . CYS A 1 225 ? 6.429 -5.332 4.015 1.00 89.69 225 CYS A CA 1
ATOM 1806 C C . CYS A 1 225 ? 6.987 -4.046 3.387 1.00 89.69 225 CYS A C 1
ATOM 1808 O O . CYS A 1 225 ? 7.447 -4.083 2.251 1.00 89.69 225 CYS A O 1
ATOM 1810 N N . PHE A 1 226 ? 6.954 -2.907 4.090 1.00 88.38 226 PHE A N 1
ATOM 1811 C CA . PHE A 1 226 ? 7.246 -1.603 3.478 1.00 88.38 226 PHE A CA 1
ATOM 1812 C C . PHE A 1 226 ? 8.565 -0.964 3.926 1.00 88.38 226 PHE A C 1
ATOM 1814 O O . PHE A 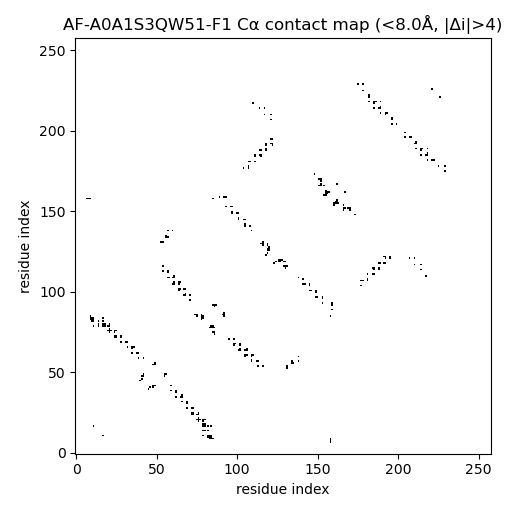1 226 ? 9.163 -0.226 3.136 1.00 88.38 226 PHE A O 1
ATOM 1821 N N . LEU A 1 227 ? 9.069 -1.232 5.141 1.00 88.75 227 LEU A N 1
ATOM 1822 C CA . LEU A 1 227 ? 10.349 -0.651 5.576 1.00 88.75 227 LEU A CA 1
ATOM 1823 C C . LEU A 1 227 ? 11.543 -1.171 4.769 1.00 88.75 227 LEU A C 1
ATOM 1825 O O . LEU A 1 227 ? 12.337 -0.328 4.352 1.00 88.75 227 LEU A O 1
ATOM 1829 N N . PRO A 1 228 ? 11.677 -2.482 4.465 1.00 90.62 228 PRO A N 1
ATOM 1830 C CA . PRO A 1 228 ? 12.792 -2.960 3.649 1.00 90.62 228 PRO A CA 1
ATOM 1831 C C . PRO A 1 228 ? 12.826 -2.293 2.273 1.00 90.62 228 PRO A C 1
ATOM 1833 O O . PRO A 1 228 ? 13.875 -1.824 1.840 1.00 90.62 228 PRO A O 1
ATOM 1836 N N . CYS A 1 229 ? 11.666 -2.155 1.622 1.00 87.56 229 CYS A N 1
ATOM 1837 C CA . CYS A 1 229 ? 11.550 -1.464 0.338 1.00 87.56 229 CYS A CA 1
ATOM 1838 C C . CYS A 1 229 ? 11.911 0.023 0.442 1.00 87.56 229 CYS A C 1
ATOM 1840 O O . CYS A 1 229 ? 12.573 0.561 -0.443 1.00 87.56 229 CYS A O 1
ATOM 1842 N N . THR A 1 230 ? 11.493 0.687 1.522 1.00 88.00 230 THR A N 1
ATOM 1843 C CA . THR A 1 230 ? 11.801 2.103 1.770 1.00 88.00 230 THR A CA 1
ATOM 1844 C C . THR A 1 230 ? 13.297 2.310 1.976 1.00 88.00 230 THR A C 1
ATOM 1846 O O . THR A 1 230 ? 13.877 3.199 1.361 1.00 88.00 230 THR A O 1
ATOM 1849 N N . ILE A 1 231 ? 13.937 1.458 2.781 1.00 90.12 231 ILE A N 1
ATOM 1850 C CA . ILE A 1 231 ? 15.382 1.497 3.027 1.00 90.12 231 ILE A CA 1
ATOM 1851 C C . ILE A 1 231 ? 16.143 1.233 1.728 1.00 90.12 231 ILE A C 1
ATOM 1853 O O . ILE A 1 231 ? 17.020 2.016 1.375 1.00 90.12 231 ILE A O 1
ATOM 1857 N N . ALA A 1 232 ? 15.775 0.185 0.984 1.00 88.12 232 ALA A N 1
ATOM 1858 C CA . ALA A 1 232 ? 16.402 -0.136 -0.296 1.00 88.12 232 ALA A CA 1
ATOM 1859 C C . ALA A 1 232 ? 16.314 1.040 -1.281 1.00 88.12 232 ALA A C 1
ATOM 1861 O O . ALA A 1 232 ? 17.310 1.395 -1.904 1.00 88.12 232 ALA A O 1
ATOM 1862 N N . ARG A 1 233 ? 15.156 1.708 -1.371 1.00 87.31 233 ARG A N 1
ATOM 1863 C CA . ARG A 1 233 ? 14.998 2.905 -2.209 1.00 87.31 233 ARG A CA 1
ATOM 1864 C C . ARG A 1 233 ? 15.843 4.086 -1.747 1.00 87.31 233 ARG A C 1
ATOM 1866 O O . ARG A 1 233 ? 16.456 4.726 -2.591 1.00 87.31 233 ARG A O 1
ATOM 1873 N N . ILE A 1 234 ? 15.917 4.364 -0.444 1.00 88.38 234 ILE A N 1
ATOM 1874 C CA . ILE A 1 234 ? 16.792 5.423 0.091 1.00 88.38 234 ILE A CA 1
ATOM 1875 C C . ILE A 1 234 ? 18.245 5.146 -0.290 1.00 88.38 234 ILE A C 1
ATOM 1877 O O . ILE A 1 234 ? 18.934 6.037 -0.777 1.00 88.38 234 ILE A O 1
ATOM 1881 N N . VAL A 1 235 ? 18.696 3.905 -0.109 1.00 88.94 235 VAL A N 1
ATOM 1882 C CA . VAL A 1 235 ? 20.055 3.487 -0.462 1.00 88.94 235 VAL A CA 1
ATOM 1883 C C . VAL A 1 235 ? 20.313 3.693 -1.958 1.00 88.94 235 VAL A C 1
ATOM 1885 O O . VAL A 1 235 ? 21.306 4.322 -2.314 1.00 88.94 235 VAL A O 1
ATOM 1888 N N . LEU A 1 236 ? 19.399 3.250 -2.828 1.00 85.50 236 LEU A N 1
ATOM 1889 C CA . LEU A 1 236 ? 19.506 3.445 -4.279 1.00 85.50 236 LEU A CA 1
ATOM 1890 C C . LEU A 1 236 ? 19.546 4.928 -4.678 1.00 85.50 236 LEU A C 1
ATOM 1892 O O . LEU A 1 236 ? 20.337 5.304 -5.539 1.00 85.50 236 LEU A O 1
ATOM 1896 N N . LEU A 1 237 ? 18.741 5.781 -4.039 1.00 83.75 237 LEU A N 1
ATOM 1897 C CA . LEU A 1 237 ? 18.758 7.225 -4.292 1.00 83.75 237 LEU A CA 1
ATOM 1898 C C . LEU A 1 237 ? 20.080 7.866 -3.862 1.00 83.75 237 LEU A C 1
ATOM 1900 O O . LEU A 1 237 ? 20.617 8.693 -4.593 1.00 83.75 237 LEU A O 1
ATOM 1904 N N . ILE A 1 238 ? 20.636 7.460 -2.717 1.00 86.94 238 ILE A N 1
ATOM 1905 C CA . ILE A 1 238 ? 21.944 7.941 -2.253 1.00 86.94 238 ILE A CA 1
ATOM 1906 C C . ILE A 1 238 ? 23.041 7.570 -3.255 1.00 86.94 238 ILE A C 1
ATOM 1908 O O . ILE A 1 238 ? 23.878 8.414 -3.565 1.00 86.94 238 ILE A O 1
ATOM 1912 N N . PHE A 1 239 ? 23.040 6.335 -3.767 1.00 86.31 239 PHE A N 1
ATOM 1913 C CA . PHE A 1 239 ? 23.995 5.920 -4.797 1.00 86.31 239 PHE A CA 1
ATOM 1914 C C . PHE A 1 239 ? 23.838 6.747 -6.077 1.00 86.31 239 PHE A C 1
ATOM 1916 O O . PHE A 1 239 ? 24.817 7.323 -6.538 1.00 86.31 239 PHE A O 1
ATOM 1923 N N . ARG A 1 240 ? 22.607 6.918 -6.575 1.00 82.69 240 ARG A N 1
ATOM 1924 C CA . ARG A 1 240 ? 22.337 7.703 -7.791 1.00 82.69 240 ARG A CA 1
ATOM 1925 C C . ARG A 1 240 ? 22.805 9.158 -7.679 1.00 82.69 240 ARG A C 1
ATOM 1927 O O . ARG A 1 240 ? 23.373 9.686 -8.626 1.00 82.69 240 ARG A O 1
ATOM 1934 N N . ILE A 1 241 ? 22.584 9.801 -6.530 1.00 84.25 241 ILE A N 1
ATOM 1935 C CA . ILE A 1 241 ? 23.031 11.185 -6.291 1.00 84.25 241 ILE A CA 1
ATOM 1936 C C . ILE A 1 241 ? 24.561 11.264 -6.257 1.00 84.25 241 ILE A C 1
ATOM 1938 O O . ILE A 1 241 ? 25.133 12.182 -6.838 1.00 84.25 241 ILE A O 1
ATOM 1942 N N . LYS A 1 242 ? 25.229 10.302 -5.607 1.00 85.75 242 LYS A N 1
ATOM 1943 C CA . LYS A 1 242 ? 26.697 10.251 -5.565 1.00 85.75 242 LYS A CA 1
ATOM 1944 C C . LYS A 1 242 ? 27.303 10.074 -6.954 1.00 85.75 242 LYS A C 1
ATOM 1946 O O . LYS A 1 242 ? 28.260 10.768 -7.279 1.00 85.75 242 LYS A O 1
ATOM 1951 N N . ASP A 1 243 ? 26.742 9.188 -7.770 1.00 84.38 243 ASP A N 1
ATOM 1952 C CA . ASP A 1 243 ? 27.225 8.970 -9.136 1.00 84.38 243 ASP A CA 1
ATOM 1953 C C . ASP A 1 243 ? 27.044 10.221 -10.003 1.00 84.38 243 ASP A C 1
ATOM 1955 O O . ASP A 1 243 ? 27.947 10.582 -10.756 1.00 84.38 243 ASP A O 1
ATOM 1959 N N . LEU A 1 244 ? 25.925 10.938 -9.839 1.00 82.38 244 LEU A N 1
ATOM 1960 C CA . LEU A 1 244 ? 25.682 12.199 -10.541 1.00 82.38 244 LEU A CA 1
ATOM 1961 C C . LEU A 1 244 ? 26.694 13.282 -10.137 1.00 82.38 244 LEU A C 1
ATOM 1963 O O . LEU A 1 244 ? 27.258 13.942 -11.005 1.00 82.38 244 LEU A O 1
ATOM 1967 N N . GLN A 1 245 ? 26.982 13.413 -8.838 1.00 85.56 245 GLN A N 1
ATOM 1968 C CA . GLN A 1 245 ? 28.013 14.330 -8.338 1.00 85.56 245 GLN A CA 1
ATOM 1969 C C . GLN A 1 245 ? 29.401 13.979 -8.880 1.00 85.56 245 GLN A C 1
ATOM 1971 O O . GLN A 1 245 ? 30.159 14.864 -9.265 1.00 85.56 245 GLN A O 1
ATOM 1976 N N . ASN A 1 246 ? 29.741 12.690 -8.940 1.00 87.50 246 ASN A N 1
ATOM 1977 C CA . ASN A 1 246 ? 31.012 12.245 -9.506 1.00 87.50 246 ASN A CA 1
ATOM 1978 C C . ASN A 1 246 ? 31.118 12.607 -10.994 1.00 87.50 246 ASN A C 1
ATOM 1980 O O . ASN A 1 246 ? 32.160 13.095 -11.427 1.00 87.50 246 ASN A O 1
ATOM 1984 N N . ALA A 1 247 ? 30.045 12.412 -11.763 1.00 85.38 247 ALA A N 1
ATOM 1985 C CA . ALA A 1 247 ? 30.006 12.771 -13.177 1.00 85.38 247 ALA A CA 1
ATOM 1986 C C . ALA A 1 247 ? 30.122 14.289 -13.400 1.00 85.38 247 ALA A C 1
ATOM 1988 O O . ALA A 1 247 ? 30.877 14.718 -14.273 1.00 85.38 247 ALA A O 1
ATOM 1989 N N . GLU A 1 248 ? 29.426 15.098 -12.596 1.00 86.94 248 GLU A N 1
ATOM 1990 C CA . GLU A 1 248 ? 29.515 16.562 -12.642 1.00 86.94 248 GLU A CA 1
ATOM 1991 C C . GLU A 1 248 ? 30.941 17.041 -12.342 1.00 86.94 248 GLU A C 1
ATOM 1993 O O . GLU A 1 248 ? 31.497 17.835 -13.100 1.00 86.94 248 GLU A O 1
ATOM 1998 N N . ASN A 1 249 ? 31.576 16.490 -11.304 1.00 87.75 249 ASN A N 1
ATOM 1999 C CA . ASN A 1 249 ? 32.954 16.826 -10.945 1.00 87.75 249 ASN A CA 1
ATOM 2000 C C . ASN A 1 249 ? 33.945 16.517 -12.080 1.00 87.75 249 ASN A C 1
ATOM 2002 O O . ASN A 1 249 ? 34.809 17.340 -12.380 1.00 87.75 249 ASN A O 1
ATOM 2006 N N . ILE A 1 250 ? 33.806 15.359 -12.736 1.00 90.00 250 ILE A N 1
ATOM 2007 C CA . ILE A 1 250 ? 34.651 14.979 -13.880 1.00 90.00 250 ILE A CA 1
ATOM 2008 C C . ILE A 1 250 ? 34.431 15.939 -15.056 1.00 90.00 250 ILE A C 1
ATOM 2010 O O . ILE A 1 250 ? 35.396 16.373 -15.681 1.00 90.00 250 ILE A O 1
ATOM 2014 N N . ALA A 1 251 ? 33.177 16.296 -15.352 1.00 87.06 251 ALA A N 1
ATOM 2015 C CA . ALA A 1 251 ? 32.862 17.218 -16.438 1.00 87.06 251 ALA A CA 1
ATOM 2016 C C . ALA A 1 251 ? 33.463 18.608 -16.191 1.00 87.06 251 ALA A C 1
ATOM 2018 O O . ALA A 1 251 ? 34.118 19.154 -17.076 1.00 87.06 251 ALA A O 1
ATOM 2019 N N . VAL A 1 252 ? 33.303 19.157 -14.982 1.00 89.19 252 VAL A N 1
ATOM 2020 C CA . VAL A 1 252 ? 33.888 20.453 -14.602 1.00 89.19 252 VAL A CA 1
ATOM 2021 C C . VAL A 1 252 ? 35.411 20.432 -14.746 1.00 89.19 252 VAL A C 1
ATOM 2023 O O . VAL A 1 252 ? 35.981 21.399 -15.245 1.00 89.19 252 VAL A O 1
ATOM 2026 N N . GLN A 1 253 ? 36.065 19.330 -14.373 1.00 87.19 253 GLN A N 1
ATOM 2027 C CA . GLN A 1 253 ? 37.513 19.190 -14.508 1.00 87.19 253 GLN A CA 1
ATOM 2028 C C . GLN A 1 253 ? 37.963 19.167 -15.978 1.00 87.19 253 GLN A C 1
ATOM 2030 O O . GLN A 1 253 ? 38.897 19.876 -16.336 1.00 87.19 253 GLN A O 1
ATOM 2035 N N . LEU A 1 254 ? 37.256 18.440 -16.851 1.00 87.94 254 LEU A N 1
ATOM 2036 C CA . LEU A 1 254 ? 37.550 18.424 -18.291 1.00 87.94 254 LEU A CA 1
ATOM 2037 C C . LEU A 1 254 ? 37.389 19.807 -18.941 1.00 87.94 254 LEU A C 1
ATOM 2039 O O . LEU A 1 254 ? 38.213 20.188 -19.768 1.00 87.94 254 LEU A O 1
ATOM 2043 N N . TYR A 1 255 ? 3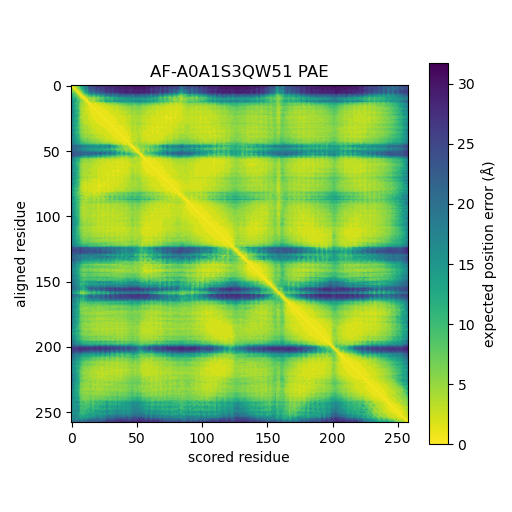6.361 20.572 -18.558 1.00 79.50 255 TYR A N 1
ATOM 2044 C CA . TYR A 1 255 ? 36.164 21.938 -19.060 1.00 79.50 255 TYR A CA 1
ATOM 2045 C C . TYR A 1 255 ? 37.178 22.943 -18.503 1.00 79.50 255 TYR A C 1
ATOM 2047 O O . TYR A 1 255 ? 37.460 23.931 -19.170 1.00 79.50 255 TYR A O 1
ATOM 2055 N N . ALA A 1 256 ? 37.710 22.720 -17.300 1.00 77.62 256 ALA A N 1
ATOM 2056 C CA . ALA A 1 256 ? 38.730 23.586 -16.710 1.00 77.62 256 ALA A CA 1
ATOM 2057 C C . ALA A 1 256 ? 40.127 23.384 -17.330 1.00 77.62 256 ALA A C 1
ATOM 2059 O O . ALA A 1 256 ? 40.927 24.317 -17.318 1.00 77.62 256 ALA A O 1
ATOM 2060 N N . ASP A 1 257 ? 40.402 22.193 -17.872 1.00 72.38 257 ASP A N 1
ATOM 2061 C CA . ASP A 1 257 ? 41.675 21.831 -18.517 1.00 72.38 257 ASP A CA 1
ATOM 2062 C C . ASP A 1 257 ? 41.687 22.082 -20.050 1.00 72.38 257 ASP A C 1
ATOM 2064 O O . ASP A 1 257 ? 42.679 21.768 -20.715 1.00 72.38 257 ASP A O 1
ATOM 2068 N N . SER A 1 258 ? 40.598 22.631 -20.613 1.00 62.81 258 SER A N 1
ATOM 2069 C CA . SER A 1 258 ? 40.424 22.986 -22.040 1.00 62.81 258 SER A CA 1
ATOM 2070 C C . SER A 1 258 ? 40.706 24.464 -22.311 1.00 62.81 258 SER A C 1
ATOM 2072 O O . SER A 1 258 ? 41.341 24.761 -23.349 1.00 62.81 258 SER A O 1
#

Sequence (258 aa):
MEEDLLNDNCTADNLPLYTFYASVMIVEFTLAVPLNLSVLYLFIFKLEFWKRNSNNLFLFNLVLADLLLLGCLPVNAYNFLHGERQSMDGRICKAMLFMLFLNRGASIGFLAVISLDRYFNVVHPGNKDFVLKKSPHISVIIWLVLLPLTIPTMLKTGCCGSHGDITDTLREVVFFTQILIPFFVLVYCTVRIVNRLKKKTVGDRTKLRRAVFLVTSVMLVFSFCFLPCTIARIVLLIFRIKDLQNAENIAVQLYADS